Protein AF-0000000067415841 (afdb_homodimer)

pLDDT: mean 80.55, std 24.27, range [21.11, 98.56]

Secondary structure (DSSP, 8-state):
----TTSSSPPP-SSS-EEEEE--HHHHSTT---BPPHHHHTTS-SSEEEEEEEETTEEEEEEEETTSSS-BB-THHHHHHHHTT--TT-EEEEEEEE--GGGTT-S-EEEEEEEE---SS---TTTTS----S---B----/----GGG-SPPP-SSS-EEEEE--HHHHSTT---BPPHHHHTTS-SSEEEEEEEETTEEEEEEEETTSSS-BB-THHHHHHHHTT--TT-EEEEEEEE--GGGTT-S-EEEEEEEE---SS---TTTTSB---TT-------

Radius of gyration: 18.53 Å; Cα contacts (8 Å, |Δi|>4): 657; chains: 2; bounding box: 56×56×43 Å

Foldseek 3Di:
DPPDPVLAWFDDPVPFDKFKFQDDCVCQHPPNWDFDDPVCLQFAALAKFWEWEDTSHDIFIWIFHSVDPGTTTPPSSNVVSVVVVPDHGKMKMWGWDDHTNPPVRPDGTYIYITIGDNPPDDRPPPSHDDRPRPPDDPPPDD/DPPDPVLAWFDDPVPFDKFKFQDDCVCQHPPNWDFDDPVCLQFAALAKFWEWEDTSHDIFIWIFHSVDPGTTTPPSSNVVSVVVVPDHGKMKMWGWDDHTNPPVRPDGTYIYITIGDNPPDPRPPPVNDDRPRPPDDPDDDD

Sequence (284 aa):
MRASEDDETTPLSGDRPFFTAVMCKTHVQKPYLLIIPTHFQRRLPARRAAVVLRCRGSSWIMSYCGDTKLKRLDQGWEHFAVHNRLQVGDACVFELVSGYAGDGGKREVVLEVQVLRRGGLPEPEDLATKGDTADEAIIILDMRASEDDETTPLSGDRPFFTAVMCKTHVQKPYLLIIPTHFQRRLPARRAAVVLRCRGSSWIMSYCGDTKLKRLDQGWEHFAVHNRLQVGDACVFELVSGYAGDGGKREVVLEVQVLRRGGLPEPEDLATKGDTADEAIIILD

Structure (mmCIF, N/CA/C/O backbone):
data_AF-0000000067415841-model_v1
#
loop_
_entity.id
_entity.type
_entity.pdbx_description
1 polymer 'TF-B3 domain-containing protein'
#
loop_
_atom_site.group_PDB
_atom_site.id
_atom_site.type_symbol
_atom_site.label_atom_id
_atom_site.label_alt_id
_atom_site.label_comp_id
_atom_site.label_asym_id
_atom_site.label_entity_id
_atom_site.label_seq_id
_atom_site.pdbx_PDB_ins_code
_atom_site.Cartn_x
_atom_site.Cartn_y
_atom_site.Cartn_z
_atom_site.occupancy
_atom_site.B_iso_or_equiv
_atom_site.auth_seq_id
_atom_site.auth_comp_id
_atom_site.auth_asym_id
_atom_site.auth_atom_id
_atom_site.pdbx_PDB_model_num
ATOM 1 N N . MET A 1 1 ? -24.797 -12.984 17.484 1 21.59 1 MET A N 1
ATOM 2 C CA . MET A 1 1 ? -24.453 -12.414 16.188 1 21.59 1 MET A CA 1
ATOM 3 C C . MET A 1 1 ? -22.969 -12.094 16.109 1 21.59 1 MET A C 1
ATOM 5 O O . MET A 1 1 ? -22.469 -11.203 16.797 1 21.59 1 MET A O 1
ATOM 9 N N . ARG A 1 2 ? -21.969 -13.195 16.047 1 22.62 2 ARG A N 1
ATOM 10 C CA . ARG A 1 2 ? -20.531 -13.172 16.266 1 22.62 2 ARG A CA 1
ATOM 11 C C . ARG A 1 2 ? -19.859 -12.086 15.43 1 22.62 2 ARG A C 1
ATOM 13 O O . ARG A 1 2 ? -20.078 -12.008 14.219 1 22.62 2 ARG A O 1
ATOM 20 N N . ALA A 1 3 ? -19.625 -10.891 15.898 1 31.3 3 ALA A N 1
ATOM 21 C CA . ALA A 1 3 ? -19.047 -9.648 15.406 1 31.3 3 ALA A CA 1
ATOM 22 C C . ALA A 1 3 ? -17.875 -9.922 14.469 1 31.3 3 ALA A C 1
ATOM 24 O O . ALA A 1 3 ? -16.828 -10.438 14.898 1 31.3 3 ALA A O 1
ATOM 25 N N . SER A 1 4 ? -17.906 -10.414 13.203 1 32.94 4 SER A N 1
ATOM 26 C CA . SER A 1 4 ? -17.047 -11.188 12.32 1 32.94 4 SER A CA 1
ATOM 27 C C . SER A 1 4 ? -15.648 -10.57 12.219 1 32.94 4 SER A C 1
ATOM 29 O O . SER A 1 4 ? -15.484 -9.367 12.445 1 32.94 4 SER A O 1
ATOM 31 N N . GLU A 1 5 ? -14.562 -11.219 12.375 1 36.72 5 GLU A N 1
ATOM 32 C CA . GLU A 1 5 ? -13.117 -11.039 12.25 1 36.72 5 GLU A CA 1
ATOM 33 C C . GLU A 1 5 ? -12.781 -10.031 11.156 1 36.72 5 GLU A C 1
ATOM 35 O O . GLU A 1 5 ? -11.609 -9.82 10.836 1 36.72 5 GLU A O 1
ATOM 40 N N . ASP A 1 6 ? -13.742 -9.656 10.297 1 41.28 6 ASP A N 1
ATOM 41 C CA . ASP A 1 6 ? -13.812 -8.836 9.086 1 41.28 6 ASP A CA 1
ATOM 42 C C . ASP A 1 6 ? -13.5 -7.375 9.391 1 41.28 6 ASP A C 1
ATOM 44 O O . ASP A 1 6 ? -13.383 -6.559 8.477 1 41.28 6 ASP A O 1
ATOM 48 N N . ASP A 1 7 ? -13.773 -6.945 10.633 1 46.19 7 ASP A N 1
ATOM 49 C CA . ASP A 1 7 ? -13.883 -5.598 11.18 1 46.19 7 ASP A CA 1
ATOM 50 C C . ASP A 1 7 ? -12.5 -4.953 11.328 1 46.19 7 ASP A C 1
ATOM 52 O O . ASP A 1 7 ? -12.383 -3.842 11.844 1 46.19 7 ASP A O 1
ATOM 56 N N . GLU A 1 8 ? -11.469 -5.766 11.102 1 56.38 8 GLU A N 1
ATOM 57 C CA . GLU A 1 8 ? -10.227 -5.328 11.719 1 56.38 8 GLU A CA 1
ATOM 58 C C . GLU A 1 8 ? -9.469 -4.355 10.812 1 56.38 8 GLU A C 1
ATOM 60 O O . GLU A 1 8 ? -8.648 -3.568 11.281 1 56.38 8 GLU A O 1
ATOM 65 N N . THR A 1 9 ? -9.859 -4.422 9.531 1 69 9 THR A N 1
ATOM 66 C CA . THR A 1 9 ? -9.031 -3.51 8.742 1 69 9 THR A CA 1
ATOM 67 C C . THR A 1 9 ? -9.797 -2.227 8.43 1 69 9 THR A C 1
ATOM 69 O O . THR A 1 9 ? -11.016 -2.25 8.266 1 69 9 THR A O 1
ATOM 72 N N . THR A 1 10 ? -9.227 -1.144 8.672 1 74.69 10 THR A N 1
ATOM 73 C CA . THR A 1 10 ? -9.805 0.152 8.336 1 74.69 10 THR A CA 1
ATOM 74 C C . THR A 1 10 ? -10.102 0.239 6.84 1 74.69 10 THR A C 1
ATOM 76 O O . THR A 1 10 ? -9.203 0.087 6.012 1 74.69 10 THR A O 1
ATOM 79 N N . PRO A 1 11 ? -11.406 0.408 6.598 1 82.06 11 PRO A N 1
ATOM 80 C CA . PRO A 1 11 ? -11.734 0.57 5.18 1 82.06 11 PRO A CA 1
ATOM 81 C C . PRO A 1 11 ? -11.234 1.893 4.602 1 82.06 11 PRO A C 1
ATOM 83 O O . PRO A 1 11 ? -11.258 2.916 5.293 1 82.06 11 PRO A O 1
ATOM 86 N N . LEU A 1 12 ? -10.648 1.793 3.428 1 90.62 12 LEU A N 1
ATOM 87 C CA . LEU A 1 12 ? -10.25 2.979 2.678 1 90.62 12 LEU A CA 1
ATOM 88 C C . LEU A 1 12 ? -11.227 3.264 1.547 1 90.62 12 LEU A C 1
ATOM 90 O O . LEU A 1 12 ? -11.875 2.348 1.034 1 90.62 12 LEU A O 1
ATOM 94 N N . SER A 1 13 ? -11.375 4.543 1.226 1 88.44 13 SER A N 1
ATOM 95 C CA . SER A 1 13 ? -12.211 4.879 0.077 1 88.44 13 SER A CA 1
ATOM 96 C C . SER A 1 13 ? -11.555 4.445 -1.229 1 88.44 13 SER A C 1
ATOM 98 O O . SER A 1 13 ? -12.234 3.994 -2.152 1 88.44 13 SER A O 1
ATOM 100 N N . GLY A 1 14 ? -10.297 4.656 -1.299 1 89.5 14 GLY A N 1
ATOM 101 C CA . GLY A 1 14 ? -9.547 4.273 -2.486 1 89.5 14 GLY A CA 1
ATOM 102 C C . GLY A 1 14 ? -9.516 5.359 -3.547 1 89.5 14 GLY A C 1
ATOM 103 O O . GLY A 1 14 ? -8.836 5.223 -4.562 1 89.5 14 GLY A O 1
ATOM 104 N N . ASP A 1 15 ? -10.203 6.488 -3.352 1 89.88 15 ASP A N 1
ATOM 105 C CA . ASP A 1 15 ? -10.289 7.531 -4.363 1 89.88 15 ASP A CA 1
ATOM 106 C C . ASP A 1 15 ? -9.742 8.859 -3.838 1 89.88 15 ASP A C 1
ATOM 108 O O . ASP A 1 15 ? -9.898 9.898 -4.48 1 89.88 15 ASP A O 1
ATOM 112 N N . ARG A 1 16 ? -9.203 8.781 -2.713 1 91.19 16 ARG A N 1
ATOM 113 C CA . ARG A 1 16 ? -8.586 9.969 -2.123 1 91.19 16 ARG A CA 1
ATOM 114 C C . ARG A 1 16 ? -7.066 9.898 -2.213 1 91.19 16 ARG A C 1
ATOM 116 O O . ARG A 1 16 ? -6.496 8.82 -2.375 1 91.19 16 ARG A O 1
ATOM 123 N N . PRO A 1 17 ? -6.5 11.117 -2.184 1 92.06 17 PRO A N 1
ATOM 124 C CA . PRO A 1 17 ? -5.035 11.086 -2.154 1 92.06 17 PRO A CA 1
ATOM 125 C C . PRO A 1 17 ? -4.484 10.164 -1.063 1 92.06 17 PRO A C 1
ATOM 127 O O . PRO A 1 17 ? -5.039 10.109 0.037 1 92.06 17 PRO A O 1
ATOM 130 N N . PHE A 1 18 ? -3.463 9.492 -1.481 1 93.19 18 PHE A N 1
ATOM 131 C CA . PHE A 1 18 ? -2.932 8.508 -0.55 1 93.19 18 PHE A CA 1
ATOM 132 C C . PHE A 1 18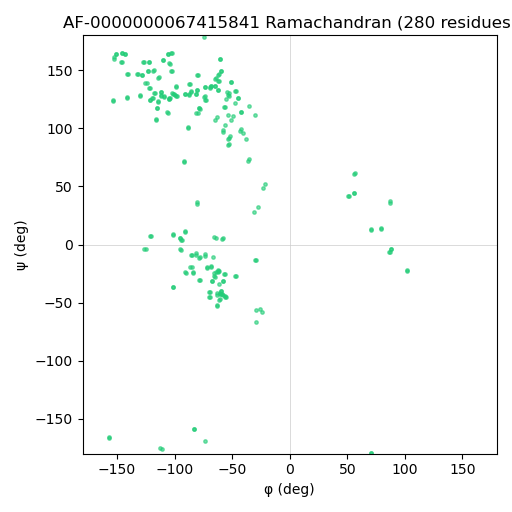 ? -1.411 8.438 -0.642 1 93.19 18 PHE A C 1
ATOM 134 O O . PHE A 1 18 ? -0.818 8.953 -1.591 1 93.19 18 PHE A O 1
ATOM 141 N N . PHE A 1 19 ? -0.845 7.836 0.388 1 91 19 PHE A N 1
ATOM 142 C CA . PHE A 1 19 ? 0.512 7.312 0.293 1 91 19 PHE A CA 1
ATOM 143 C C . PHE A 1 19 ? 0.663 6.047 1.127 1 91 19 PHE A C 1
ATOM 145 O O . PHE A 1 19 ? -0.177 5.754 1.98 1 91 19 PHE A O 1
ATOM 152 N N . THR A 1 20 ? 1.636 5.285 0.75 1 89.69 20 THR A N 1
ATOM 153 C CA . THR A 1 20 ? 1.942 4.055 1.471 1 89.69 20 THR A CA 1
ATOM 154 C C . THR A 1 20 ? 3.352 4.105 2.055 1 89.69 20 THR A C 1
ATOM 156 O O . THR A 1 20 ? 4.211 4.828 1.549 1 89.69 20 THR A O 1
ATOM 159 N N . ALA A 1 21 ? 3.463 3.42 3.162 1 91.81 21 ALA A N 1
ATOM 160 C CA . ALA A 1 21 ? 4.781 3.287 3.779 1 91.81 21 ALA A CA 1
ATOM 161 C C . ALA A 1 21 ? 4.977 1.89 4.363 1 91.81 21 ALA A C 1
ATOM 163 O O . ALA A 1 21 ? 4.117 1.391 5.094 1 91.81 21 ALA A O 1
ATOM 164 N N . VAL A 1 22 ? 6.086 1.31 3.916 1 88.81 22 VAL A N 1
ATOM 165 C CA . VAL A 1 22 ? 6.512 0.098 4.609 1 88.81 22 VAL A CA 1
ATOM 166 C C . VAL A 1 22 ? 7.359 0.469 5.82 1 88.81 22 VAL A C 1
ATOM 168 O O . VAL A 1 22 ? 8.305 1.257 5.711 1 88.81 22 VAL A O 1
ATOM 171 N N . MET A 1 23 ? 7.066 -0.115 6.965 1 93.06 23 MET A N 1
ATOM 172 C CA . MET A 1 23 ? 7.707 0.254 8.219 1 93.06 23 MET A CA 1
ATOM 173 C C . MET A 1 23 ? 9.133 -0.283 8.289 1 93.06 23 MET A C 1
ATOM 175 O O . MET A 1 23 ? 9.367 -1.468 8.039 1 93.06 23 MET A O 1
ATOM 179 N N . CYS A 1 24 ? 10.023 0.611 8.555 1 92.62 24 CYS A N 1
ATOM 180 C CA . CYS A 1 24 ? 11.391 0.25 8.898 1 92.62 24 CYS A CA 1
ATOM 181 C C . CYS A 1 24 ? 11.688 0.569 10.359 1 92.62 24 CYS A C 1
ATOM 183 O O . CYS A 1 24 ? 10.797 0.993 11.102 1 92.62 24 CYS A O 1
ATOM 185 N N . LYS A 1 25 ? 12.93 0.356 10.742 1 93.56 25 LYS A N 1
ATOM 186 C CA . LYS A 1 25 ? 13.305 0.504 12.148 1 93.56 25 LYS A CA 1
ATOM 187 C C . LYS A 1 25 ? 13.023 1.918 12.648 1 93.56 25 LYS A C 1
ATOM 189 O O . LYS A 1 25 ? 12.43 2.098 13.711 1 93.56 25 LYS A O 1
ATOM 194 N N . THR A 1 26 ? 13.312 2.945 11.891 1 93.62 26 THR A N 1
ATOM 195 C CA . THR A 1 26 ? 13.195 4.328 12.336 1 93.62 26 THR A CA 1
ATOM 196 C C . THR A 1 26 ? 11.727 4.727 12.461 1 93.62 26 THR A C 1
ATOM 198 O O . THR A 1 26 ? 11.398 5.711 13.125 1 93.62 26 THR A O 1
ATOM 201 N N . HIS A 1 27 ? 10.898 3.975 11.781 1 96.75 27 HIS A N 1
ATOM 202 C CA . HIS A 1 27 ? 9.469 4.27 11.852 1 96.75 27 HIS A CA 1
ATOM 203 C C . HIS A 1 27 ? 8.867 3.742 13.148 1 96.75 27 HIS A C 1
ATOM 205 O O . HIS A 1 27 ? 7.891 4.301 13.648 1 96.75 27 HIS A O 1
ATOM 211 N N . VAL A 1 28 ? 9.469 2.611 13.648 1 97 28 VAL A N 1
ATOM 212 C CA . VAL A 1 28 ? 8.727 1.889 14.68 1 97 28 VAL A CA 1
ATOM 213 C C . VAL A 1 28 ? 9.594 1.718 15.922 1 97 28 VAL A C 1
ATOM 215 O O . VAL A 1 28 ? 9.164 1.126 16.906 1 97 28 VAL A O 1
ATOM 218 N N . GLN A 1 29 ? 10.703 2.096 15.898 1 96.88 29 GLN A N 1
ATOM 219 C CA . GLN A 1 29 ? 11.625 2.219 17.016 1 96.88 29 GLN A CA 1
ATOM 220 C C . GLN A 1 29 ? 12.234 3.617 17.078 1 96.88 29 GLN A C 1
ATOM 222 O O . GLN A 1 29 ? 12.141 4.383 16.125 1 96.88 29 GLN A O 1
ATOM 227 N N . LYS A 1 30 ? 12.672 3.885 18.375 1 95.44 30 LYS A N 1
ATOM 228 C CA . LYS A 1 30 ? 13.32 5.191 18.453 1 95.44 30 LYS A CA 1
ATOM 229 C C . LYS A 1 30 ? 14.289 5.395 17.297 1 95.44 30 LYS A C 1
ATOM 231 O O . LYS A 1 30 ? 15.07 4.504 16.969 1 95.44 30 LYS A O 1
ATOM 236 N N . PRO A 1 31 ? 14.016 6.656 16.531 1 96.25 31 PRO A N 1
ATOM 237 C CA . PRO A 1 31 ? 13.398 7.918 16.953 1 96.25 31 PRO A CA 1
ATOM 238 C C . PRO A 1 31 ? 11.945 8.039 16.5 1 96.25 31 PRO A C 1
ATOM 240 O O . PRO A 1 31 ? 11.344 9.109 16.656 1 96.25 31 PRO A O 1
ATOM 243 N N . TYR A 1 32 ? 11.328 7.039 15.969 1 96.38 32 TYR A N 1
ATOM 244 C CA . TYR A 1 32 ? 9.953 7.039 15.477 1 96.38 32 TYR A CA 1
ATOM 245 C C . TYR A 1 32 ? 9.742 8.133 14.445 1 96.38 32 TYR A C 1
ATOM 247 O O . TYR A 1 32 ? 8.828 8.953 14.578 1 96.38 32 TYR A O 1
ATOM 255 N N . LEU A 1 33 ? 10.461 8.016 13.438 1 95.88 33 LEU A N 1
ATOM 256 C CA . LEU A 1 33 ? 10.477 9.047 12.406 1 95.88 33 LEU A CA 1
ATOM 257 C C . LEU A 1 33 ? 9.719 8.594 11.164 1 95.88 33 LEU A C 1
ATOM 259 O O . LEU A 1 33 ? 10.18 7.703 10.445 1 95.88 33 LEU A O 1
ATOM 263 N N . LEU A 1 34 ? 8.609 9.273 10.922 1 96.44 34 LEU A N 1
ATOM 264 C CA . LEU A 1 34 ? 7.891 9.039 9.68 1 96.44 34 LEU A CA 1
ATOM 265 C C . LEU A 1 34 ? 7.875 10.289 8.812 1 96.44 34 LEU A C 1
ATOM 267 O O . LEU A 1 34 ? 7.117 11.227 9.086 1 96.44 34 LEU A O 1
ATOM 271 N N . ILE A 1 35 ? 8.617 10.227 7.785 1 94.62 35 ILE A N 1
ATOM 272 C CA . ILE A 1 35 ? 8.672 11.328 6.832 1 94.62 35 ILE A CA 1
ATOM 273 C C . ILE A 1 35 ? 7.57 11.164 5.785 1 94.62 35 ILE A C 1
ATOM 275 O O . ILE A 1 35 ? 7.34 10.055 5.293 1 94.62 35 ILE A O 1
ATOM 279 N N . ILE A 1 36 ? 6.93 12.219 5.438 1 94.44 36 ILE A N 1
ATOM 280 C CA . ILE A 1 36 ? 5.887 12.211 4.418 1 94.44 36 ILE A CA 1
ATOM 281 C C . ILE A 1 36 ? 6.52 12.242 3.031 1 94.44 36 ILE A C 1
ATOM 283 O O . ILE A 1 36 ? 7.406 13.055 2.766 1 94.44 36 ILE A O 1
ATOM 287 N N . PRO A 1 37 ? 6.062 11.398 2.189 1 90.31 37 PRO A N 1
ATOM 288 C CA . PRO A 1 37 ? 6.629 11.398 0.837 1 90.31 37 PRO A CA 1
ATOM 289 C C . PRO A 1 37 ? 6.457 12.742 0.13 1 90.31 37 PRO A C 1
ATOM 291 O O . PRO A 1 37 ? 5.422 13.398 0.279 1 90.31 37 PRO A O 1
ATOM 294 N N . THR A 1 38 ? 7.414 13.016 -0.724 1 86.19 38 THR A N 1
ATOM 295 C CA . THR A 1 38 ? 7.48 14.328 -1.365 1 86.19 38 THR A CA 1
ATOM 296 C C . THR A 1 38 ? 6.25 14.562 -2.238 1 86.19 38 THR A C 1
ATOM 298 O O . THR A 1 38 ? 5.68 15.656 -2.232 1 86.19 38 THR A O 1
ATOM 301 N N . HIS A 1 39 ? 5.844 13.578 -2.982 1 81.94 39 HIS A N 1
ATOM 302 C CA . HIS A 1 39 ? 4.715 13.734 -3.889 1 81.94 39 HIS A CA 1
ATOM 303 C C . HIS A 1 39 ? 3.428 14.016 -3.123 1 81.94 39 HIS A C 1
ATOM 305 O O . HIS A 1 39 ? 2.479 14.578 -3.676 1 81.94 39 HIS A O 1
ATOM 311 N N . PHE A 1 40 ? 3.408 13.625 -1.923 1 90.12 40 PHE A N 1
ATOM 312 C CA . PHE A 1 40 ? 2.205 13.781 -1.114 1 90.12 40 PHE A CA 1
ATOM 313 C C . PHE A 1 40 ? 2.232 15.109 -0.362 1 90.12 40 PHE A C 1
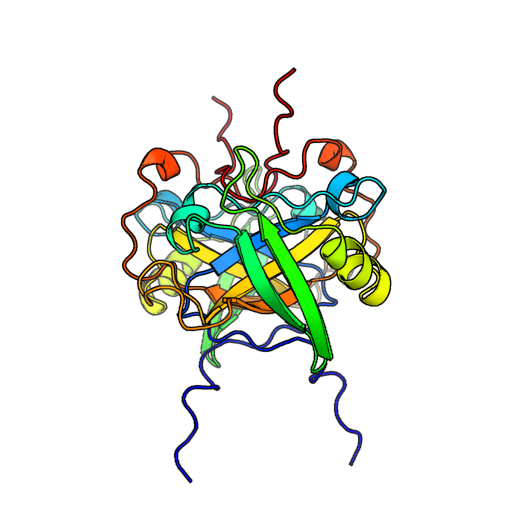ATOM 315 O O . PHE A 1 40 ? 1.19 15.609 0.066 1 90.12 40 PHE A O 1
ATOM 322 N N . GLN A 1 41 ? 3.383 15.602 -0.165 1 92.38 41 GLN A N 1
ATOM 323 C CA . GLN A 1 41 ? 3.553 16.812 0.63 1 92.38 41 GLN A CA 1
ATOM 324 C C . GLN A 1 41 ? 2.758 17.969 0.039 1 92.38 41 GLN A C 1
ATOM 326 O O . GLN A 1 41 ? 2.238 18.812 0.774 1 92.38 41 GLN A O 1
ATOM 331 N N . ARG A 1 42 ? 2.609 17.984 -1.166 1 89 42 ARG A N 1
ATOM 332 C CA . ARG A 1 42 ? 1.913 19.078 -1.828 1 89 42 ARG A CA 1
ATOM 333 C C . ARG A 1 42 ? 0.429 19.078 -1.475 1 89 42 ARG A C 1
ATOM 335 O O . ARG A 1 42 ? -0.245 20.109 -1.604 1 89 42 ARG A O 1
ATOM 342 N N . ARG A 1 43 ? -0.088 18 -1.015 1 91.56 43 ARG A N 1
ATOM 343 C CA . ARG A 1 43 ? -1.498 17.875 -0.663 1 91.56 43 ARG A CA 1
ATOM 344 C C . ARG A 1 43 ? -1.756 18.359 0.758 1 91.56 43 ARG A C 1
ATOM 346 O O . ARG A 1 43 ? -2.908 18.516 1.167 1 91.56 43 ARG A O 1
ATOM 353 N N . LEU A 1 44 ? -0.711 18.625 1.467 1 93.94 44 LEU A N 1
ATOM 354 C CA . LEU A 1 44 ? -0.802 19.016 2.869 1 93.94 44 LEU A CA 1
ATOM 355 C C . LEU A 1 44 ? -0.424 20.484 3.053 1 93.94 44 LEU A C 1
ATOM 357 O O . LEU A 1 44 ? 0.239 21.062 2.193 1 93.94 44 LEU A O 1
ATOM 361 N N . PRO A 1 45 ? -0.88 21.078 4.188 1 93.88 45 PRO A N 1
ATOM 362 C CA . PRO A 1 45 ? -0.537 22.469 4.434 1 93.88 45 PRO A CA 1
ATOM 363 C C . PRO A 1 45 ? 0.968 22.703 4.566 1 93.88 45 PRO A C 1
ATOM 365 O O . PRO A 1 45 ? 1.675 21.859 5.125 1 93.88 45 PRO A O 1
ATOM 368 N N . ALA A 1 46 ? 1.422 23.859 3.977 1 92.69 46 ALA A N 1
ATOM 369 C CA . ALA A 1 46 ? 2.826 24.25 4.105 1 92.69 46 ALA A CA 1
ATOM 370 C C . ALA A 1 46 ? 3.088 24.922 5.445 1 92.69 46 ALA A C 1
ATOM 372 O O . ALA A 1 46 ? 3.766 25.953 5.504 1 92.69 46 ALA A O 1
ATOM 373 N N . ARG A 1 47 ? 2.492 24.562 6.477 1 94.12 47 ARG A N 1
ATOM 374 C CA . ARG A 1 47 ? 2.609 25.016 7.859 1 94.12 47 ARG A CA 1
ATOM 375 C C . ARG A 1 47 ? 2.396 23.859 8.836 1 94.12 47 ARG A C 1
ATOM 377 O O . ARG A 1 47 ? 1.922 22.797 8.445 1 94.12 47 ARG A O 1
ATOM 384 N N . ARG A 1 48 ? 2.812 24.172 10.062 1 94.5 48 ARG A N 1
ATOM 385 C CA . ARG A 1 48 ? 2.465 23.188 11.094 1 94.5 48 ARG A CA 1
ATOM 386 C C . ARG A 1 48 ? 0.952 23.062 11.234 1 94.5 48 ARG A C 1
ATOM 388 O O . ARG A 1 48 ? 0.235 24.062 11.242 1 94.5 48 ARG A O 1
ATOM 395 N N . ALA A 1 49 ? 0.478 21.828 11.266 1 95.75 49 ALA A N 1
ATOM 396 C CA . ALA A 1 49 ? -0.965 21.594 11.305 1 95.75 49 ALA A CA 1
ATOM 397 C C . ALA A 1 49 ? -1.316 20.438 12.227 1 95.75 49 ALA A C 1
ATOM 399 O O . ALA A 1 49 ? -0.554 19.469 12.336 1 95.75 49 ALA A O 1
ATOM 400 N N . ALA A 1 50 ? -2.471 20.531 12.867 1 95.88 50 ALA A N 1
ATOM 401 C CA . ALA A 1 50 ? -3.008 19.391 13.625 1 95.88 50 ALA A CA 1
ATOM 402 C C . ALA A 1 50 ? -3.424 18.266 12.695 1 95.88 50 ALA A C 1
ATOM 404 O O . ALA A 1 50 ? -3.994 18.5 11.633 1 95.88 50 ALA A O 1
ATOM 405 N N . VAL A 1 51 ? -3.061 17.031 13.086 1 97.81 51 VAL A N 1
ATOM 406 C CA . VAL A 1 51 ? -3.389 15.844 12.312 1 97.81 51 VAL A CA 1
ATOM 407 C C . VAL A 1 51 ? -4.129 14.844 13.203 1 97.81 51 VAL A C 1
ATOM 409 O O . VAL A 1 51 ? -3.768 14.656 14.367 1 97.81 51 VAL A O 1
ATOM 412 N N . VAL A 1 52 ? -5.105 14.234 12.688 1 98.25 52 VAL A N 1
ATOM 413 C CA . VAL A 1 52 ? -5.75 13.086 13.312 1 98.25 52 VAL A CA 1
ATOM 414 C C . VAL A 1 52 ? -5.539 11.844 12.438 1 98.25 52 VAL A C 1
ATOM 416 O O . VAL A 1 52 ? -5.926 11.828 11.273 1 98.25 52 VAL A O 1
ATOM 419 N N . LEU A 1 53 ? -4.852 10.867 13.008 1 98.12 53 LEU A N 1
ATOM 420 C CA . LEU A 1 53 ? -4.848 9.547 12.383 1 98.12 53 LEU A CA 1
ATOM 421 C C . LEU A 1 53 ? -6.027 8.711 12.867 1 98.12 53 LEU A C 1
ATOM 423 O O . LEU A 1 53 ? -6.297 8.641 14.07 1 98.12 53 LEU A O 1
ATOM 427 N N . ARG A 1 54 ? -6.738 8.18 11.945 1 97.5 54 ARG A N 1
ATOM 428 C CA . ARG A 1 54 ? -7.82 7.254 12.273 1 97.5 54 ARG A CA 1
ATOM 429 C C . ARG A 1 54 ? -7.484 5.836 11.82 1 97.5 54 ARG A C 1
ATOM 431 O O . ARG A 1 54 ? -7.059 5.629 10.68 1 97.5 54 ARG A O 1
ATOM 438 N N . CYS A 1 55 ? -7.676 4.898 12.719 1 95.88 55 CYS A N 1
ATOM 439 C CA . CYS A 1 55 ? -7.379 3.496 12.453 1 95.88 55 CYS A CA 1
ATOM 440 C C . CYS A 1 55 ? -8.242 2.582 13.312 1 95.88 55 CYS A C 1
ATOM 442 O O . CYS A 1 55 ? -8.242 2.695 14.539 1 95.88 55 CYS A O 1
ATOM 444 N N . ARG A 1 56 ? -8.945 1.726 12.641 1 91.69 56 ARG A N 1
ATOM 445 C CA . ARG A 1 56 ? -9.734 0.7 13.312 1 91.69 56 ARG A CA 1
ATOM 446 C C . ARG A 1 56 ? -10.625 1.313 14.391 1 91.69 56 ARG A C 1
ATOM 448 O O . ARG A 1 56 ? -10.68 0.813 15.516 1 91.69 56 ARG A O 1
ATOM 455 N N . GLY A 1 57 ? -11.195 2.396 14.086 1 91.69 57 GLY A N 1
ATOM 456 C CA . GLY A 1 57 ? -12.195 2.998 14.945 1 91.69 57 GLY A CA 1
ATOM 457 C C . GLY A 1 57 ? -11.609 3.896 16.016 1 91.69 57 GLY A C 1
ATOM 458 O O . GLY A 1 57 ? -12.344 4.539 16.766 1 91.69 57 GLY A O 1
ATOM 459 N N . SER A 1 58 ? -10.336 3.939 16.156 1 96.12 58 SER A N 1
ATOM 460 C CA . SER A 1 58 ? -9.672 4.801 17.125 1 96.12 58 SER A CA 1
ATOM 461 C C . SER A 1 58 ? -9 5.988 16.453 1 96.12 58 SER A C 1
ATOM 463 O O . SER A 1 58 ? -8.852 6.008 15.219 1 96.12 58 SER A O 1
ATOM 465 N N . SER A 1 59 ? -8.68 6.969 17.297 1 97.56 59 SER A N 1
ATOM 466 C CA . SER A 1 59 ? -8.062 8.18 16.766 1 97.56 59 SER A CA 1
ATOM 467 C C . SER A 1 59 ? -6.84 8.578 17.594 1 97.56 59 SER A C 1
ATOM 469 O O . SER A 1 59 ? -6.809 8.367 18.812 1 97.56 59 SER A O 1
ATOM 471 N N . TRP A 1 60 ? -5.855 9.148 16.906 1 98.38 60 TRP A N 1
ATOM 472 C CA . TRP A 1 60 ? -4.637 9.68 17.516 1 98.38 60 TRP A CA 1
ATOM 473 C C . TRP A 1 60 ? -4.363 11.102 17.031 1 98.38 60 TRP A C 1
ATOM 475 O O . TRP A 1 60 ? -4.352 11.367 15.836 1 98.38 60 TRP A O 1
ATOM 485 N N . ILE A 1 61 ? -4.152 11.977 17.984 1 97.88 61 ILE A N 1
ATOM 486 C CA . ILE A 1 61 ? -3.908 13.375 17.656 1 97.88 61 ILE A CA 1
ATOM 487 C C . ILE A 1 61 ? -2.406 13.656 17.688 1 97.88 61 ILE A C 1
ATOM 489 O O . ILE A 1 61 ? -1.71 13.242 18.609 1 97.88 61 ILE A O 1
ATOM 493 N N . MET A 1 62 ? -1.982 14.383 16.656 1 98.19 62 MET A N 1
ATOM 494 C CA . MET A 1 62 ? -0.582 14.781 16.547 1 98.19 62 MET A CA 1
ATOM 495 C C . MET A 1 62 ? -0.429 16.016 15.672 1 98.19 62 MET A C 1
ATOM 497 O O . MET A 1 62 ? -1.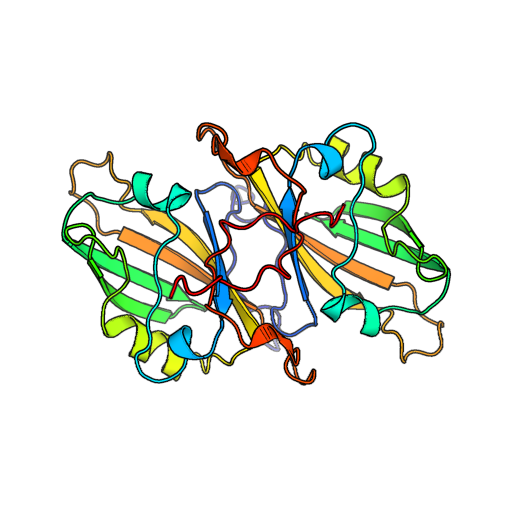407 16.719 15.406 1 98.19 62 MET A O 1
ATOM 501 N N . SER A 1 63 ? 0.836 16.25 15.305 1 97.19 63 SER A N 1
ATOM 502 C CA . SER A 1 63 ? 1.082 17.391 14.43 1 97.19 63 SER A CA 1
ATOM 503 C C . SER A 1 63 ? 1.889 17 13.203 1 97.19 63 SER A C 1
ATOM 505 O O . SER A 1 63 ? 2.691 16.062 13.258 1 97.19 63 SER A O 1
ATOM 507 N N . TYR A 1 64 ? 1.576 17.641 12.164 1 97.25 64 TYR A N 1
ATOM 508 C CA . TYR A 1 64 ? 2.369 17.594 10.945 1 97.25 64 TYR A CA 1
ATOM 509 C C . TYR A 1 64 ? 3.305 18.797 10.859 1 97.25 64 TYR A C 1
ATOM 511 O O . TYR A 1 64 ? 2.869 19.938 10.977 1 97.25 64 TYR A O 1
ATOM 519 N N . CYS A 1 65 ? 4.59 18.531 10.633 1 97.12 65 CYS A N 1
ATOM 520 C CA . CYS A 1 65 ? 5.598 19.578 10.562 1 97.12 65 CYS A CA 1
ATOM 521 C C . CYS A 1 65 ? 5.793 20.062 9.133 1 97.12 65 CYS A C 1
ATOM 523 O O . CYS A 1 65 ? 6.867 19.875 8.555 1 97.12 65 CYS A O 1
ATOM 525 N N . GLY A 1 66 ? 4.797 20.766 8.672 1 95.25 66 GLY A N 1
ATOM 526 C CA . GLY A 1 66 ? 4.824 21.219 7.297 1 95.25 66 GLY A CA 1
ATOM 527 C C . GLY A 1 66 ? 5.711 22.438 7.094 1 95.25 66 GLY A C 1
ATOM 528 O O . GLY A 1 66 ? 6.047 22.797 5.961 1 95.25 66 GLY A O 1
ATOM 529 N N . ASP A 1 67 ? 6.07 22.953 8.148 1 94.94 67 ASP A N 1
ATOM 530 C CA . ASP A 1 67 ? 6.859 24.188 8.109 1 94.94 67 ASP A CA 1
ATOM 531 C C . ASP A 1 67 ? 8.352 23.875 8.172 1 94.94 67 ASP A C 1
ATOM 533 O O . ASP A 1 67 ? 9.18 24.781 8.07 1 94.94 67 ASP A O 1
ATOM 537 N N . THR A 1 68 ? 8.742 22.688 8.328 1 95.31 68 THR A N 1
ATOM 538 C CA . THR A 1 68 ? 10.148 22.297 8.43 1 95.31 68 THR A CA 1
ATOM 539 C C . THR A 1 68 ? 10.641 21.703 7.113 1 95.31 68 THR A C 1
ATOM 541 O O . THR A 1 68 ? 9.844 21.391 6.223 1 95.31 68 THR A O 1
ATOM 544 N N . LYS A 1 69 ? 11.914 21.578 6.906 1 93.19 69 LYS A N 1
ATOM 545 C CA . LYS A 1 69 ? 12.508 20.906 5.75 1 93.19 69 LYS A CA 1
ATOM 546 C C . LYS A 1 69 ? 12.094 19.438 5.684 1 93.19 69 LYS A C 1
ATOM 548 O O . LYS A 1 69 ? 11.711 18.953 4.621 1 93.19 69 LYS A O 1
ATOM 553 N N . LEU A 1 70 ? 12.25 18.906 6.879 1 93.62 70 LEU A N 1
ATOM 554 C CA . LEU A 1 70 ? 11.812 17.516 7 1 93.62 70 LEU A CA 1
ATOM 555 C C . LEU A 1 70 ? 10.336 17.453 7.371 1 93.62 70 LEU A C 1
ATOM 557 O O . LEU A 1 70 ? 9.969 17.688 8.523 1 93.62 70 LEU A O 1
ATOM 561 N N . LYS A 1 71 ? 9.578 17.203 6.367 1 95.75 71 LYS A N 1
ATOM 562 C CA . LYS A 1 71 ? 8.141 17.141 6.586 1 95.75 71 LYS A CA 1
ATOM 563 C C . LYS A 1 71 ? 7.738 15.773 7.148 1 95.75 71 LYS A C 1
ATOM 565 O O . LYS A 1 71 ? 7.887 14.75 6.48 1 95.75 71 LYS A O 1
ATOM 570 N N . ARG A 1 72 ? 7.281 15.773 8.359 1 97.12 72 ARG A N 1
ATOM 571 C CA . ARG A 1 72 ? 7.062 14.547 9.117 1 97.12 72 ARG A CA 1
ATOM 572 C C . ARG A 1 72 ? 5.93 14.719 10.125 1 97.12 72 ARG A C 1
ATOM 574 O O . ARG A 1 72 ? 5.488 15.836 10.391 1 97.12 72 ARG A O 1
ATOM 581 N N . LEU A 1 73 ? 5.449 13.617 10.609 1 97.62 73 LEU A N 1
ATOM 582 C CA . LEU A 1 73 ? 4.59 13.633 11.789 1 97.62 73 LEU A CA 1
ATOM 583 C C . LEU A 1 73 ? 5.422 13.742 13.062 1 97.62 73 LEU A C 1
ATOM 585 O O . LEU A 1 73 ? 6.52 13.195 13.148 1 97.62 73 LEU A O 1
ATOM 589 N N . ASP A 1 74 ? 4.898 14.43 14.047 1 96.88 74 ASP A N 1
ATOM 590 C CA . ASP A 1 74 ? 5.676 14.664 15.258 1 96.88 74 ASP A CA 1
ATOM 591 C C . ASP A 1 74 ? 5.59 13.469 16.203 1 96.88 74 ASP A C 1
ATOM 593 O O . ASP A 1 74 ? 5.336 12.344 15.766 1 96.88 74 ASP A O 1
ATOM 597 N N . GLN A 1 75 ? 5.867 13.656 17.516 1 95.62 75 GLN A N 1
ATOM 598 C CA . GLN A 1 75 ? 6.012 12.594 18.516 1 95.62 75 GLN A CA 1
ATOM 599 C C . GLN A 1 75 ? 4.719 11.797 18.656 1 95.62 75 GLN A C 1
ATOM 601 O O . GLN A 1 75 ? 4.734 10.672 19.156 1 95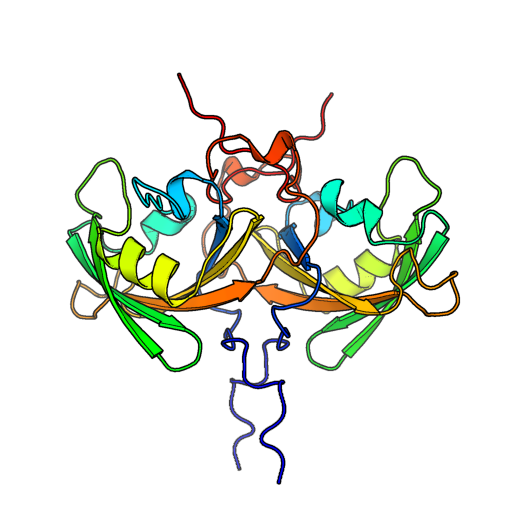.62 75 GLN A O 1
ATOM 606 N N . GLY A 1 76 ? 3.635 12.383 18.281 1 97.69 76 GLY A N 1
ATOM 607 C CA . GLY A 1 76 ? 2.381 11.648 18.328 1 97.69 76 GLY A CA 1
ATOM 608 C C . GLY A 1 76 ? 2.418 10.367 17.516 1 97.69 76 GLY A C 1
ATOM 609 O O . GLY A 1 76 ? 1.677 9.422 17.797 1 97.69 76 GLY A O 1
ATOM 610 N N . TRP A 1 77 ? 3.252 10.281 16.531 1 98.38 77 TRP A N 1
ATOM 611 C CA . TRP A 1 77 ? 3.424 9.078 15.727 1 98.38 77 TRP A CA 1
ATOM 612 C C . TRP A 1 77 ? 3.869 7.902 16.594 1 98.38 77 TRP A C 1
ATOM 614 O O . TRP A 1 77 ? 3.398 6.777 16.422 1 98.38 77 TRP A O 1
ATOM 624 N N . GLU A 1 78 ? 4.738 8.211 17.5 1 98.56 78 GLU A N 1
ATOM 625 C CA . GLU A 1 78 ? 5.191 7.152 18.391 1 98.56 78 GLU A CA 1
ATOM 626 C C . GLU A 1 78 ? 4.016 6.488 19.109 1 98.56 78 GLU A C 1
ATOM 628 O O . GLU A 1 78 ? 3.957 5.258 19.203 1 98.56 78 GLU A O 1
ATOM 633 N N . HIS A 1 79 ? 3.082 7.203 19.625 1 98.31 79 HIS A N 1
ATOM 634 C CA . HIS A 1 79 ? 1.918 6.664 20.312 1 98.31 79 HIS A CA 1
ATOM 635 C C . HIS A 1 79 ? 1.091 5.777 19.391 1 98.31 79 HIS A C 1
ATOM 637 O O . HIS A 1 79 ? 0.646 4.699 19.797 1 98.31 79 HIS A O 1
ATOM 643 N N . PHE A 1 80 ? 0.951 6.25 18.219 1 98.44 80 PHE A N 1
ATOM 644 C CA . PHE A 1 80 ? 0.216 5.453 17.25 1 98.44 80 PHE A CA 1
ATOM 645 C C . PHE A 1 80 ? 0.93 4.137 16.969 1 98.44 80 PHE A C 1
ATOM 647 O O . PHE A 1 80 ? 0.313 3.068 17.016 1 98.44 80 PHE A O 1
ATOM 654 N N . ALA A 1 81 ? 2.223 4.27 16.641 1 98.25 81 ALA A N 1
ATOM 655 C CA . ALA A 1 81 ? 3.012 3.096 16.266 1 98.25 81 ALA A CA 1
ATOM 656 C C . ALA A 1 81 ? 3.006 2.064 17.391 1 98.25 81 ALA A C 1
ATOM 658 O O . ALA A 1 81 ? 2.795 0.874 17.156 1 98.25 81 ALA A O 1
ATOM 659 N N . VAL A 1 82 ? 3.178 2.518 18.625 1 98.12 82 VAL A N 1
ATOM 660 C CA . VAL A 1 82 ? 3.252 1.639 19.781 1 98.12 82 VAL A CA 1
ATOM 661 C C . VAL A 1 82 ? 1.884 1.015 20.047 1 98.12 82 VAL A C 1
ATOM 663 O O . VAL A 1 82 ? 1.774 -0.2 20.234 1 98.12 82 VAL A O 1
ATOM 666 N N . HIS A 1 83 ? 0.849 1.823 20 1 97.44 83 HIS A N 1
ATOM 667 C CA . HIS A 1 83 ? -0.495 1.345 20.312 1 97.44 83 HIS A CA 1
ATOM 668 C C . HIS A 1 83 ? -0.979 0.355 19.25 1 97.44 83 HIS A C 1
ATOM 670 O O . HIS A 1 83 ? -1.73 -0.572 19.562 1 97.44 83 HIS A O 1
ATOM 676 N N . ASN A 1 84 ? -0.544 0.563 18.078 1 96.56 84 ASN A N 1
ATOM 677 C CA . ASN A 1 84 ? -0.954 -0.351 17.016 1 96.56 84 ASN A CA 1
ATOM 678 C C . ASN A 1 84 ? 0.064 -1.47 16.828 1 96.56 84 ASN A C 1
ATOM 680 O O . ASN A 1 84 ? -0.031 -2.236 15.859 1 96.56 84 ASN A O 1
ATOM 684 N N . ARG A 1 85 ? 1.057 -1.5 17.641 1 96 85 ARG A N 1
ATOM 685 C CA . ARG A 1 85 ? 2.061 -2.559 17.656 1 96 85 ARG A CA 1
ATOM 686 C C . ARG A 1 85 ? 2.715 -2.721 16.281 1 96 85 ARG A C 1
ATOM 688 O O . ARG A 1 85 ? 2.855 -3.84 15.789 1 96 85 ARG A O 1
ATOM 695 N N . LEU A 1 86 ? 3.035 -1.635 15.711 1 96.25 86 LEU A N 1
ATOM 696 C CA . LEU A 1 86 ? 3.682 -1.675 14.406 1 96.25 86 LEU A CA 1
ATOM 697 C C . LEU A 1 86 ? 5.059 -2.322 14.5 1 96.25 86 LEU A C 1
ATOM 699 O O . LEU A 1 86 ? 5.805 -2.066 15.445 1 96.25 86 LEU A O 1
ATOM 703 N N . GLN A 1 87 ? 5.355 -3.184 13.539 1 94.69 87 GLN A N 1
ATOM 704 C CA . GLN A 1 87 ? 6.645 -3.861 13.438 1 94.69 87 GLN A CA 1
ATOM 705 C C . GLN A 1 87 ? 7.309 -3.578 12.094 1 94.69 87 GLN A C 1
ATOM 707 O O . GLN A 1 87 ? 6.641 -3.186 11.141 1 94.69 87 GLN A O 1
ATOM 712 N N . VAL A 1 88 ? 8.609 -3.734 12.117 1 92.19 88 VAL A N 1
ATOM 713 C CA . VAL A 1 88 ? 9.352 -3.662 10.867 1 92.19 88 VAL A CA 1
ATOM 714 C C . VAL A 1 88 ? 8.75 -4.637 9.852 1 92.19 88 VAL A C 1
ATOM 716 O O . VAL A 1 88 ? 8.477 -5.793 10.18 1 92.19 88 VAL A O 1
ATOM 719 N N . GLY A 1 89 ? 8.445 -4.145 8.664 1 89.19 89 GLY A N 1
ATOM 720 C CA . GLY A 1 89 ? 7.879 -4.984 7.625 1 89.19 89 GLY A CA 1
ATOM 721 C C . GLY A 1 89 ? 6.379 -4.816 7.473 1 89.19 89 GLY A C 1
ATOM 722 O O . GLY A 1 89 ? 5.801 -5.219 6.457 1 89.19 89 GLY A O 1
ATOM 723 N N . ASP A 1 90 ? 5.734 -4.34 8.5 1 92.44 90 ASP A N 1
ATOM 724 C CA . ASP A 1 90 ? 4.344 -3.936 8.32 1 92.44 90 ASP A CA 1
ATOM 725 C C . ASP A 1 90 ? 4.227 -2.814 7.285 1 92.44 90 ASP A C 1
ATOM 727 O O . ASP A 1 90 ? 5.223 -2.172 6.945 1 92.44 90 ASP A O 1
ATOM 731 N N . ALA A 1 91 ? 3.064 -2.641 6.738 1 93 91 ALA A N 1
ATOM 732 C CA . ALA A 1 91 ? 2.803 -1.509 5.852 1 93 91 ALA A CA 1
ATOM 733 C C . ALA A 1 91 ? 1.624 -0.679 6.355 1 93 91 ALA A C 1
ATOM 735 O O . ALA A 1 91 ? 0.713 -1.209 6.996 1 93 91 ALA A O 1
ATOM 736 N N . CYS A 1 92 ? 1.672 0.582 6.074 1 95 92 CYS A N 1
ATOM 737 C CA . CYS A 1 92 ? 0.544 1.476 6.312 1 95 92 CYS A CA 1
ATOM 738 C C . CYS A 1 92 ? 0.111 2.16 5.02 1 95 92 CYS A C 1
ATOM 740 O O . CYS A 1 92 ? 0.951 2.6 4.234 1 95 92 CYS A O 1
ATOM 742 N N . VAL A 1 93 ? -1.143 2.188 4.793 1 94 93 VAL A N 1
ATOM 743 C CA . VAL A 1 93 ? -1.751 3.031 3.77 1 94 93 VAL A CA 1
ATOM 744 C C . VAL A 1 93 ? -2.439 4.227 4.426 1 94 93 VAL A C 1
ATOM 746 O O . VAL A 1 93 ? -3.279 4.059 5.312 1 94 93 VAL A O 1
ATOM 749 N N . PHE A 1 94 ? -2.066 5.426 3.996 1 95 94 PHE A N 1
ATOM 750 C CA . PHE A 1 94 ? -2.654 6.664 4.492 1 95 94 PHE A CA 1
ATOM 751 C C . PHE A 1 94 ? -3.529 7.312 3.424 1 95 94 PHE A C 1
ATOM 753 O O . PHE A 1 94 ? -3.082 7.535 2.299 1 95 94 PHE A O 1
ATOM 760 N N . GLU A 1 95 ? -4.707 7.586 3.771 1 94.5 95 GLU A N 1
ATOM 761 C CA . GLU A 1 95 ? -5.594 8.32 2.871 1 94.5 95 GLU A CA 1
ATOM 762 C C . GLU A 1 95 ? -5.992 9.664 3.463 1 94.5 95 GLU A C 1
ATOM 764 O O . GLU A 1 95 ? -6.43 9.742 4.613 1 94.5 95 GLU A O 1
ATOM 769 N N . LEU A 1 96 ? -5.859 10.711 2.682 1 94.88 96 LEU A N 1
ATOM 770 C CA . LEU A 1 96 ? -6.23 12.055 3.121 1 94.88 96 LEU A CA 1
ATOM 771 C C . LEU A 1 96 ? -7.738 12.258 3.039 1 94.88 96 LEU A C 1
ATOM 773 O O . LEU A 1 96 ? -8.312 12.25 1.947 1 94.88 96 LEU A O 1
ATOM 777 N N . VAL A 1 97 ? -8.328 12.484 4.184 1 94.38 97 VAL A N 1
ATOM 778 C CA . VAL A 1 97 ? -9.789 12.578 4.254 1 94.38 97 VAL A CA 1
ATOM 779 C C . VAL A 1 97 ? -10.203 14.047 4.32 1 94.38 97 VAL A C 1
ATOM 781 O O . VAL A 1 97 ? -11.25 14.422 3.787 1 94.38 97 VAL A O 1
ATOM 784 N N . SER A 1 98 ? -9.398 14.773 5.004 1 93.94 98 SER A N 1
ATOM 785 C CA . SER A 1 98 ? -9.68 16.188 5.203 1 93.94 98 SER A CA 1
ATOM 786 C C . SER A 1 98 ? -8.398 16.984 5.418 1 93.94 98 SER A C 1
ATOM 788 O O . SER A 1 98 ? -7.34 16.406 5.699 1 93.94 98 SER A O 1
ATOM 790 N N . GLY A 1 99 ? -8.484 18.344 5.215 1 93.88 99 GLY A N 1
ATOM 791 C CA . GLY A 1 99 ? -7.371 19.234 5.504 1 93.88 99 GLY A CA 1
ATOM 792 C C . GLY A 1 99 ? -6.402 19.375 4.348 1 93.88 99 GLY A C 1
ATOM 793 O O . GLY A 1 99 ? -5.191 19.5 4.551 1 93.88 99 GLY A O 1
ATOM 794 N N . TYR A 1 100 ? -6.82 19.375 3.244 1 88.88 100 TYR A N 1
ATOM 795 C CA . TYR A 1 100 ? -6.043 19.562 2.025 1 88.88 100 TYR A CA 1
ATOM 796 C C . TYR A 1 100 ? -5.371 20.938 2.012 1 88.88 100 TYR A C 1
ATOM 798 O O . TYR A 1 100 ? -5.879 21.891 2.605 1 88.88 100 TYR A O 1
ATOM 806 N N . ALA A 1 101 ? -4.156 21.031 1.409 1 88.31 101 ALA A N 1
ATOM 807 C CA . ALA A 1 101 ? -3.406 22.281 1.297 1 88.31 101 ALA A CA 1
ATOM 808 C C . ALA A 1 101 ? -4.297 23.422 0.802 1 88.31 101 ALA A C 1
ATOM 810 O O . ALA A 1 101 ? -4.168 24.562 1.248 1 88.31 101 ALA A O 1
ATOM 811 N N . GLY A 1 102 ? -5.332 23.234 0.08 1 79.81 102 GLY A N 1
ATOM 812 C CA . GLY A 1 102 ? -6.133 24.266 -0.556 1 79.81 102 GLY A CA 1
ATOM 813 C C . GLY A 1 102 ? -7.34 24.672 0.266 1 79.81 102 GLY A C 1
ATOM 814 O O . GLY A 1 102 ? -8.086 25.578 -0.125 1 79.81 102 GLY A O 1
ATOM 815 N N . ASP A 1 103 ? -7.445 24.156 1.425 1 81.12 103 ASP A N 1
ATOM 816 C CA . ASP A 1 103 ? -8.656 24.438 2.193 1 81.12 103 ASP A CA 1
ATOM 817 C C . ASP A 1 103 ? -8.469 25.688 3.066 1 81.12 103 ASP A C 1
ATOM 819 O O . ASP A 1 103 ? -9.312 25.984 3.92 1 81.12 103 ASP A O 1
ATOM 823 N N . GLY A 1 104 ? -7.422 26.453 2.891 1 75.31 104 GLY A N 1
ATOM 824 C CA . GLY A 1 104 ? -7.18 27.672 3.631 1 75.31 104 GLY A CA 1
ATOM 825 C C . GLY A 1 104 ? -6.828 27.438 5.086 1 75.31 104 GLY A C 1
ATOM 826 O O . GLY A 1 104 ? -6.953 28.344 5.918 1 75.31 104 GLY A O 1
ATOM 827 N N . GLY A 1 105 ? -6.551 26.281 5.379 1 69.44 105 GLY A N 1
ATOM 828 C CA . GLY A 1 105 ? -6.129 25.984 6.738 1 69.44 105 GLY A CA 1
ATOM 829 C C . GLY A 1 105 ? -7.289 25.891 7.715 1 69.44 105 GLY A C 1
ATOM 830 O O . GLY A 1 105 ? -7.082 25.875 8.93 1 69.44 105 GLY A O 1
ATOM 831 N N . LYS A 1 106 ? -8.406 25.812 7.309 1 76.69 106 LYS A N 1
ATOM 832 C CA . LYS A 1 106 ? -9.594 25.844 8.148 1 76.69 106 LYS A CA 1
ATOM 833 C C . LYS A 1 106 ? -9.922 24.469 8.711 1 76.69 106 LYS A C 1
ATOM 835 O O . LYS A 1 106 ? -10.555 24.344 9.758 1 76.69 106 LYS A O 1
ATOM 840 N N . ARG A 1 107 ? -9.484 23.469 8.07 1 86.88 107 ARG A N 1
ATOM 841 C CA . ARG A 1 107 ? -9.844 22.125 8.516 1 86.88 107 ARG A CA 1
ATOM 842 C C . ARG A 1 107 ? -8.617 21.359 9 1 86.88 107 ARG A C 1
ATOM 844 O O . ARG A 1 107 ? -7.512 21.562 8.492 1 86.88 107 ARG A O 1
ATOM 851 N N . GLU A 1 108 ? -8.828 20.594 10 1 93.62 108 GLU A N 1
ATOM 852 C CA . GLU A 1 108 ? -7.793 19.688 10.492 1 93.62 108 GLU A CA 1
ATOM 853 C C . GLU A 1 108 ? -7.445 18.625 9.445 1 93.62 108 GLU A C 1
ATOM 855 O O . GLU A 1 108 ? -8.305 18.219 8.656 1 93.62 108 GLU A O 1
ATOM 860 N N . VAL A 1 109 ? -6.203 18.344 9.438 1 96.88 109 VAL A N 1
ATOM 861 C CA . VAL A 1 109 ? -5.789 17.25 8.562 1 96.88 109 VAL A CA 1
ATOM 862 C C . VAL A 1 109 ? -6.219 15.914 9.164 1 96.88 109 VAL A C 1
ATOM 864 O O . VAL A 1 109 ? -5.895 15.617 10.312 1 96.88 109 VAL A O 1
ATOM 867 N N . VAL A 1 110 ? -6.961 15.133 8.422 1 97.44 110 VAL A N 1
ATOM 868 C CA . VAL A 1 110 ? -7.379 13.805 8.859 1 97.44 110 VAL A CA 1
ATOM 869 C C . VAL A 1 110 ? -6.883 12.75 7.863 1 97.44 110 VAL A C 1
ATOM 871 O O . VAL A 1 110 ? -7.156 12.844 6.664 1 97.44 110 VAL A O 1
ATOM 874 N N . LEU A 1 111 ? -6.145 11.789 8.383 1 97.25 111 LEU A N 1
ATOM 875 C CA . LEU A 1 111 ? -5.688 10.648 7.59 1 97.25 111 LEU A CA 1
ATOM 876 C C . LEU A 1 111 ? -6.316 9.352 8.094 1 97.25 111 LEU A C 1
ATOM 878 O O . LEU A 1 111 ? -6.211 9.023 9.273 1 97.25 111 LEU A O 1
ATOM 882 N N . GLU A 1 112 ? -6.984 8.711 7.176 1 96.81 112 GLU A N 1
ATOM 883 C CA . GLU A 1 112 ? -7.402 7.336 7.441 1 96.81 112 GLU A CA 1
ATOM 884 C C . GLU A 1 112 ? -6.262 6.352 7.195 1 96.81 112 GLU A C 1
ATOM 886 O O . GLU A 1 112 ? -5.617 6.395 6.148 1 96.81 112 GLU A O 1
ATOM 891 N N . VAL A 1 113 ? -5.969 5.445 8.18 1 97.06 113 VAL A N 1
ATOM 892 C CA . VAL A 1 113 ? -4.801 4.578 8.078 1 97.06 113 VAL A CA 1
ATOM 893 C C . VAL A 1 113 ? -5.238 3.115 8.078 1 97.06 113 VAL A C 1
ATOM 895 O O . VAL A 1 113 ? -6.012 2.689 8.938 1 97.06 113 VAL A O 1
ATOM 898 N N . GLN A 1 114 ? -4.836 2.426 7.129 1 95.5 114 GLN A N 1
ATOM 899 C CA . GLN A 1 114 ? -4.938 0.972 7.102 1 95.5 114 GLN A CA 1
ATOM 900 C C . GLN A 1 114 ? -3.588 0.318 7.371 1 95.5 114 GLN A C 1
ATOM 902 O O . GLN A 1 114 ? -2.594 0.64 6.719 1 95.5 114 GLN A O 1
ATOM 907 N N . VAL A 1 115 ? -3.551 -0.555 8.328 1 95.69 115 VAL A N 1
ATOM 908 C CA . VAL A 1 115 ? -2.326 -1.269 8.68 1 95.69 115 VAL A CA 1
ATOM 909 C C . VAL A 1 115 ? -2.359 -2.674 8.086 1 95.69 115 VAL A C 1
ATOM 911 O O . VAL A 1 115 ? -3.354 -3.391 8.219 1 95.69 115 VAL A O 1
ATOM 914 N N . LEU A 1 116 ? -1.301 -3.029 7.41 1 92.69 116 LEU A N 1
ATOM 915 C CA . LEU A 1 116 ? -1.081 -4.375 6.891 1 92.69 116 LEU A CA 1
ATOM 916 C C . LEU A 1 116 ? 0.068 -5.059 7.621 1 92.69 116 LEU A C 1
ATOM 918 O O . LEU A 1 116 ? 1.184 -4.535 7.664 1 92.69 116 LEU A O 1
ATOM 922 N N . ARG A 1 117 ? -0.205 -6.195 8.078 1 92.44 117 ARG A N 1
ATOM 923 C CA . ARG A 1 117 ? 0.782 -6.891 8.898 1 92.44 117 ARG A CA 1
ATOM 924 C C . ARG A 1 117 ? 1.688 -7.766 8.047 1 92.44 117 ARG A C 1
ATOM 926 O O . ARG A 1 117 ? 1.215 -8.469 7.148 1 92.44 117 ARG A O 1
ATOM 933 N N . ARG A 1 118 ? 2.936 -7.617 8.234 1 83.12 118 ARG A N 1
ATOM 934 C CA . ARG A 1 118 ? 3.896 -8.445 7.512 1 83.12 118 ARG A CA 1
ATOM 935 C C . ARG A 1 118 ? 3.717 -9.914 7.855 1 83.12 118 ARG A C 1
ATOM 937 O O . ARG A 1 118 ? 3.969 -10.789 7.023 1 83.12 118 ARG A O 1
ATOM 944 N N . GLY A 1 119 ? 3.174 -10.164 8.938 1 72.94 119 GLY A N 1
ATOM 945 C CA . GLY A 1 119 ? 3.061 -11.531 9.43 1 72.94 119 GLY A CA 1
ATOM 946 C C . GLY A 1 119 ? 4.387 -12.125 9.867 1 72.94 119 GLY A C 1
ATOM 947 O O . GLY A 1 119 ? 5.371 -11.398 10.031 1 72.94 119 GLY A O 1
ATOM 948 N N . GLY A 1 120 ? 4.531 -13.305 10.312 1 61.28 120 GLY A N 1
ATOM 949 C CA . GLY A 1 120 ? 5.629 -14.047 10.914 1 61.28 120 GLY A CA 1
ATOM 950 C C . GLY A 1 120 ? 6.789 -14.273 9.961 1 61.28 120 GLY A C 1
ATOM 951 O O . GLY A 1 120 ? 7.664 -15.102 10.227 1 61.28 120 GLY A O 1
ATOM 952 N N . LEU A 1 121 ? 6.688 -13.672 8.805 1 55.12 121 LEU A N 1
ATOM 953 C CA . LEU A 1 121 ? 7.781 -13.969 7.887 1 55.12 121 LEU A CA 1
ATOM 954 C C . LEU A 1 121 ? 9.062 -13.266 8.312 1 55.12 121 LEU A C 1
ATOM 956 O O . LEU A 1 121 ? 9.008 -12.195 8.93 1 55.12 121 LEU A O 1
ATOM 960 N N . PRO A 1 122 ? 10.117 -14.125 8.219 1 52.88 122 PRO A N 1
ATOM 961 C CA . PRO A 1 122 ? 11.398 -13.508 8.555 1 52.88 122 PRO A CA 1
ATOM 962 C C . PRO A 1 122 ? 11.609 -12.156 7.867 1 52.88 122 PRO A C 1
ATOM 964 O O . PRO A 1 122 ? 11.07 -11.93 6.781 1 52.88 122 PRO A O 1
ATOM 967 N N . GLU A 1 123 ? 12.031 -11.188 8.664 1 53.16 123 GLU A N 1
ATOM 968 C CA . GLU A 1 123 ? 12.336 -9.836 8.203 1 53.16 123 GLU A CA 1
ATOM 969 C C . GLU A 1 123 ? 13.109 -9.867 6.887 1 53.16 123 GLU A C 1
ATOM 971 O O . GLU A 1 123 ? 14.016 -10.68 6.707 1 53.16 123 GLU A O 1
ATOM 976 N N . PRO A 1 124 ? 12.5 -9.383 5.883 1 48.38 124 PRO A N 1
ATOM 977 C CA . PRO A 1 124 ? 13.391 -9.328 4.719 1 48.38 124 PRO A CA 1
ATOM 978 C C . PRO A 1 124 ? 14.797 -8.852 5.07 1 48.38 124 PRO A C 1
ATOM 980 O O . PRO A 1 124 ? 14.953 -7.902 5.844 1 48.38 124 PRO A O 1
ATOM 983 N N . GLU A 1 125 ? 15.617 -9.859 5.191 1 45.97 125 GLU A N 1
ATOM 984 C CA . GLU A 1 125 ? 17 -9.516 5.52 1 45.97 125 GLU A CA 1
ATOM 985 C C . GLU A 1 125 ? 17.344 -8.102 5.047 1 45.97 125 GLU A C 1
ATOM 987 O O . GLU A 1 125 ? 18.078 -7.379 5.719 1 45.97 125 GLU A O 1
ATOM 992 N N . ASP A 1 126 ? 17.172 -7.828 3.887 1 43.72 126 ASP A N 1
ATOM 993 C CA . ASP A 1 126 ? 17.656 -6.605 3.266 1 43.72 126 ASP A CA 1
ATOM 994 C C . ASP A 1 126 ? 16.719 -5.434 3.533 1 43.72 126 ASP A C 1
ATOM 996 O O . ASP A 1 126 ? 16.844 -4.375 2.918 1 43.72 126 ASP A O 1
ATOM 1000 N N . LEU A 1 127 ? 15.602 -5.695 4.07 1 44.12 127 LEU A N 1
ATOM 1001 C CA . LEU A 1 127 ? 14.828 -4.512 4.43 1 44.12 127 LEU A CA 1
ATOM 1002 C C . LEU A 1 127 ? 15.602 -3.637 5.41 1 44.12 127 LEU A C 1
ATOM 1004 O O . LEU A 1 127 ? 15 -2.912 6.207 1 44.12 127 LEU A O 1
ATOM 1008 N N . ALA A 1 128 ? 16.922 -4.043 5.715 1 35.12 128 ALA A N 1
ATOM 1009 C CA . ALA A 1 128 ? 17.734 -3.176 6.57 1 35.12 128 ALA A CA 1
ATOM 1010 C C . ALA A 1 128 ? 17.328 -1.715 6.414 1 35.12 128 ALA A C 1
ATOM 1012 O O . ALA A 1 128 ? 17.344 -0.953 7.387 1 35.12 128 ALA A O 1
ATOM 1013 N N . THR A 1 129 ? 17.531 -1.116 5.285 1 34.09 129 THR A N 1
ATOM 1014 C CA . THR A 1 129 ? 17.906 0.278 5.082 1 34.09 129 THR A CA 1
ATOM 1015 C C . THR A 1 129 ? 16.719 1.203 5.363 1 34.09 129 THR A C 1
ATOM 1017 O O . THR A 1 129 ? 15.57 0.766 5.363 1 34.09 129 THR A O 1
ATOM 1020 N N . LYS A 1 130 ? 16.859 2.525 4.988 1 35.47 130 LYS A N 1
ATOM 1021 C CA . LYS A 1 130 ? 16.062 3.73 5.211 1 35.47 130 LYS A CA 1
ATOM 1022 C C . LYS A 1 130 ? 14.633 3.541 4.727 1 35.47 130 LYS A C 1
ATOM 1024 O O . LYS A 1 130 ? 14.406 2.971 3.658 1 35.47 130 LYS A O 1
ATOM 1029 N N . GLY A 1 131 ? 13.805 3.334 5.656 1 32.97 131 GLY A N 1
ATOM 1030 C CA . GLY A 1 131 ? 12.367 3.316 5.445 1 32.97 131 GLY A CA 1
ATOM 1031 C C . GLY A 1 131 ? 11.938 4.055 4.191 1 32.97 131 GLY A C 1
ATOM 1032 O O . GLY A 1 131 ? 11.836 5.285 4.195 1 32.97 131 GLY A O 1
ATOM 1033 N N . ASP A 1 132 ? 12.43 3.842 3.027 1 34.69 132 ASP A N 1
ATOM 1034 C CA . ASP A 1 132 ? 12.102 4.652 1.858 1 34.69 132 ASP A CA 1
ATOM 1035 C C . ASP A 1 132 ? 10.586 4.723 1.649 1 34.69 132 ASP A C 1
ATOM 1037 O O . ASP A 1 132 ? 9.914 3.691 1.625 1 34.69 132 ASP A O 1
ATOM 1041 N N . THR A 1 133 ? 9.945 5.59 2.256 1 34.72 133 THR A N 1
ATOM 1042 C CA . THR A 1 133 ? 8.594 5.918 1.807 1 34.72 133 THR A CA 1
ATOM 1043 C C . THR A 1 133 ? 8.492 5.832 0.286 1 34.72 133 THR A C 1
ATOM 1045 O O . THR A 1 133 ? 9.461 6.113 -0.422 1 34.72 133 THR A O 1
ATOM 1048 N N . ALA A 1 134 ? 7.766 5.086 -0.282 1 37.09 134 ALA A N 1
ATOM 1049 C CA . ALA A 1 134 ? 7.57 4.609 -1.649 1 37.09 134 ALA A CA 1
ATOM 1050 C C . ALA A 1 134 ? 7.945 5.684 -2.664 1 37.09 134 ALA A C 1
ATOM 1052 O O . ALA A 1 134 ? 7.07 6.309 -3.271 1 37.09 134 ALA A O 1
ATOM 1053 N N . ASP A 1 135 ? 8.883 6.742 -2.539 1 29.62 135 ASP A N 1
ATOM 1054 C CA . ASP A 1 135 ? 9.25 7.301 -3.84 1 29.62 135 ASP A CA 1
ATOM 1055 C C . ASP A 1 135 ? 10.016 6.281 -4.68 1 29.62 135 ASP A C 1
ATOM 1057 O O . ASP A 1 135 ? 10.68 6.648 -5.652 1 29.62 135 ASP A O 1
ATOM 1061 N N . GLU A 1 136 ? 10.438 5.199 -4.176 1 30.42 136 GLU A N 1
ATOM 1062 C CA . GLU A 1 136 ? 11.516 4.496 -4.871 1 30.42 136 GLU A CA 1
ATOM 1063 C C . GLU A 1 136 ? 11.055 4 -6.238 1 30.42 136 GLU A C 1
ATOM 1065 O O . GLU A 1 136 ? 10.086 3.24 -6.34 1 30.42 136 GLU A O 1
ATOM 1070 N N . ALA A 1 137 ? 11.539 4.645 -7.25 1 26.88 137 ALA A N 1
ATOM 1071 C CA . ALA A 1 137 ? 11.609 4.297 -8.664 1 26.88 137 ALA A CA 1
ATOM 1072 C C . ALA A 1 137 ? 12.281 2.939 -8.867 1 26.88 137 ALA A C 1
ATOM 1074 O O . ALA A 1 137 ? 13.258 2.619 -8.18 1 26.88 137 ALA A O 1
ATOM 1075 N N . ILE A 1 138 ? 11.617 1.934 -9.281 1 27.23 138 ILE A N 1
ATOM 1076 C CA . ILE A 1 138 ? 12.164 0.7 -9.836 1 27.23 138 ILE A CA 1
ATOM 1077 C C . ILE A 1 138 ? 13.383 1.019 -10.703 1 27.23 138 ILE A C 1
ATOM 1079 O O . ILE A 1 138 ? 13.273 1.751 -11.688 1 27.23 138 ILE A O 1
ATOM 1083 N N . ILE A 1 139 ? 14.594 1.034 -10.172 1 25.8 139 ILE A N 1
ATOM 1084 C CA . ILE A 1 139 ? 15.789 1.13 -10.992 1 25.8 139 ILE A CA 1
ATOM 1085 C C . ILE A 1 139 ? 15.828 -0.027 -11.992 1 25.8 139 ILE A C 1
ATOM 1087 O O . ILE A 1 139 ? 15.75 -1.194 -11.602 1 25.8 139 ILE A O 1
ATOM 1091 N N . ILE A 1 140 ? 15.398 0.294 -13.234 1 23.94 140 ILE A N 1
ATOM 1092 C CA . ILE A 1 140 ? 15.734 -0.504 -14.406 1 23.94 140 ILE A CA 1
ATOM 1093 C C . ILE A 1 140 ? 17.25 -0.701 -14.484 1 23.94 140 ILE A C 1
ATOM 1095 O O . ILE A 1 140 ? 18 0.272 -14.531 1 23.94 140 ILE A O 1
ATOM 1099 N N . LEU A 1 141 ? 17.766 -1.796 -13.891 1 21.56 141 LEU A N 1
ATOM 1100 C CA . LEU A 1 141 ? 19.094 -2.182 -14.344 1 21.56 141 LEU A CA 1
ATOM 1101 C C . LEU A 1 141 ? 19.172 -2.232 -15.867 1 21.56 141 LEU A C 1
ATOM 1103 O O . LEU A 1 141 ? 18.281 -2.795 -16.516 1 21.56 141 LEU A O 1
ATOM 1107 N N . ASP A 1 142 ? 19.938 -1.253 -16.484 1 21.11 142 ASP A N 1
ATOM 1108 C CA . ASP A 1 142 ? 20.516 -1.426 -17.828 1 21.11 142 ASP A CA 1
ATOM 1109 C C . ASP A 1 142 ? 21.328 -2.719 -17.9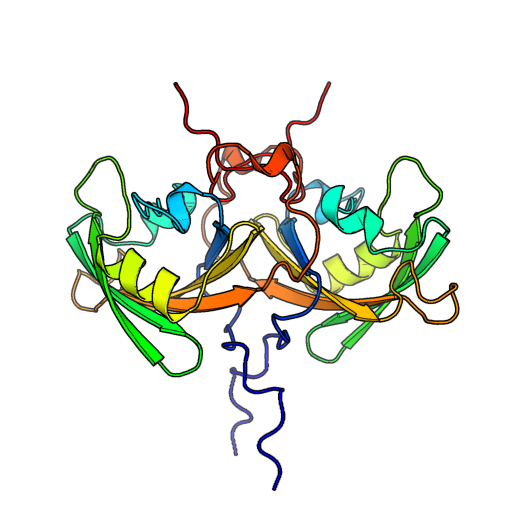06 1 21.11 142 ASP A C 1
ATOM 1111 O O . ASP A 1 142 ? 21.969 -3.117 -16.938 1 21.11 142 ASP A O 1
ATOM 1115 N N . MET B 1 1 ? -32.938 3.23 0.247 1 21.56 1 MET B N 1
ATOM 1116 C CA . MET B 1 1 ? -31.828 3.021 1.179 1 21.56 1 MET B CA 1
ATOM 1117 C C . MET B 1 1 ? -30.5 3.104 0.458 1 21.56 1 MET B C 1
ATOM 1119 O O . MET B 1 1 ? -30.203 2.283 -0.415 1 21.56 1 MET B O 1
ATOM 1123 N N . ARG B 1 2 ? -29.953 4.406 -0.034 1 22.84 2 ARG B N 1
ATOM 1124 C CA . ARG B 1 2 ? -28.922 4.699 -1.03 1 22.84 2 ARG B CA 1
ATOM 1125 C C . ARG B 1 2 ? -27.641 3.955 -0.72 1 22.84 2 ARG B C 1
ATOM 1127 O O . ARG B 1 2 ? -27.109 4.047 0.391 1 22.84 2 ARG B O 1
ATOM 1134 N N . ALA B 1 3 ? -27.406 2.777 -1.204 1 31.19 3 ALA B N 1
ATOM 1135 C CA . ALA B 1 3 ? -26.344 1.77 -1.162 1 31.19 3 ALA B CA 1
ATOM 1136 C C . ALA B 1 3 ? -24.969 2.424 -1.117 1 31.19 3 ALA B C 1
ATOM 1138 O O . ALA B 1 3 ? -24.547 3.07 -2.08 1 31.19 3 ALA B O 1
ATOM 1139 N N . SER B 1 4 ? -24.375 3.078 -0.051 1 32.66 4 SER B N 1
ATOM 1140 C CA . SER B 1 4 ? -23.438 4.172 0.172 1 32.66 4 SER B CA 1
ATOM 1141 C C . SER B 1 4 ? -22.125 3.947 -0.588 1 32.66 4 SER B C 1
ATOM 1143 O O . SER B 1 4 ? -21.781 2.809 -0.906 1 32.66 4 SER B O 1
ATOM 1145 N N . GLU B 1 5 ? -21.562 4.824 -1.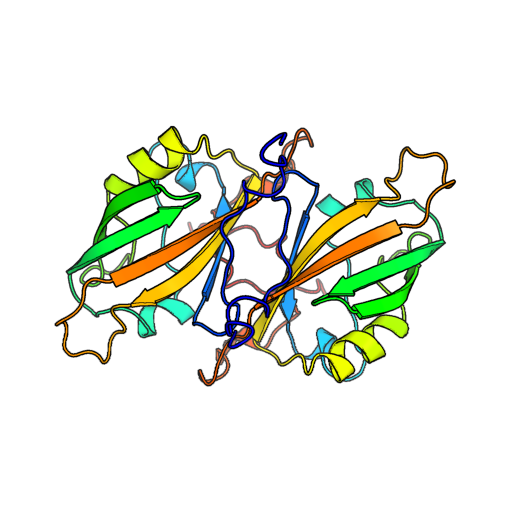331 1 36.53 5 GLU B N 1
ATOM 1146 C CA . GLU B 1 5 ? -20.328 5.066 -2.074 1 36.53 5 GLU B CA 1
ATOM 1147 C C . GLU B 1 5 ? -19.156 4.359 -1.422 1 36.53 5 GLU B C 1
ATOM 1149 O O . GLU B 1 5 ? -18.016 4.496 -1.878 1 36.53 5 GLU B O 1
ATOM 1154 N N . ASP B 1 6 ? -19.266 3.861 -0.183 1 41.06 6 ASP B N 1
ATOM 1155 C CA . ASP B 1 6 ? -18.406 3.232 0.815 1 41.06 6 ASP B CA 1
ATOM 1156 C C . ASP B 1 6 ? -17.891 1.886 0.321 1 41.06 6 ASP B C 1
ATOM 1158 O O . ASP B 1 6 ? -17.062 1.249 0.986 1 41.06 6 ASP B O 1
ATOM 1162 N N . ASP B 1 7 ? -18.641 1.218 -0.559 1 45.91 7 ASP B N 1
ATOM 1163 C CA . ASP B 1 7 ? -18.625 -0.164 -1.027 1 45.91 7 ASP B CA 1
ATOM 1164 C C . ASP B 1 7 ? -17.438 -0.412 -1.957 1 45.91 7 ASP B C 1
ATOM 1166 O O . ASP B 1 7 ? -17.281 -1.506 -2.506 1 45.91 7 ASP B O 1
ATOM 1170 N N . GLU B 1 8 ? -16.781 0.668 -2.332 1 55.78 8 GLU B N 1
ATOM 1171 C CA . GLU B 1 8 ? -16.016 0.519 -3.57 1 55.78 8 GLU B CA 1
ATOM 1172 C C . GLU B 1 8 ? -14.633 -0.079 -3.303 1 55.78 8 GLU B C 1
ATOM 1174 O O . GLU B 1 8 ? -13.984 -0.58 -4.219 1 55.78 8 GLU B O 1
ATOM 1179 N N . THR B 1 9 ? -14.242 0.047 -2.021 1 67.69 9 THR B N 1
ATOM 1180 C CA . THR B 1 9 ? -12.883 -0.47 -1.905 1 67.69 9 THR B CA 1
ATOM 1181 C C . THR B 1 9 ? -12.891 -1.89 -1.345 1 67.69 9 THR B C 1
ATOM 1183 O O . THR B 1 9 ? -13.75 -2.24 -0.54 1 67.69 9 THR B O 1
ATOM 1186 N N . THR B 1 10 ? -12.25 -2.746 -1.977 1 73.75 10 THR B N 1
ATOM 1187 C CA . THR B 1 10 ? -12.094 -4.117 -1.505 1 73.75 10 THR B CA 1
ATOM 1188 C C . THR B 1 10 ? -11.477 -4.145 -0.111 1 73.75 10 THR B C 1
ATOM 1190 O O . THR B 1 10 ? -10.375 -3.625 0.093 1 73.75 10 THR B O 1
ATOM 1193 N N . PRO B 1 11 ? -12.289 -4.699 0.795 1 82.06 11 PRO B N 1
ATOM 1194 C CA . PRO B 1 11 ? -11.711 -4.816 2.135 1 82.06 11 PRO B CA 1
ATOM 1195 C C . PRO B 1 11 ? -10.586 -5.848 2.203 1 82.06 11 PRO B C 1
ATOM 1197 O O . PRO B 1 11 ? -10.648 -6.883 1.541 1 82.06 11 PRO B O 1
ATOM 1200 N N . LEU B 1 12 ? -9.516 -5.449 2.85 1 90.75 12 LEU B N 1
ATOM 1201 C CA . LEU B 1 12 ? -8.414 -6.363 3.139 1 90.75 12 LEU B CA 1
ATOM 1202 C C . LEU B 1 12 ? -8.461 -6.828 4.59 1 90.75 12 LEU B C 1
ATOM 1204 O O . LEU B 1 12 ? -8.969 -6.117 5.461 1 90.75 12 LEU B O 1
ATOM 1208 N N . SER B 1 13 ? -7.988 -8.031 4.82 1 88.69 13 SER B N 1
ATOM 1209 C CA . SER B 1 13 ? -7.898 -8.5 6.199 1 88.69 13 SER B CA 1
ATOM 1210 C C . SER B 1 13 ? -6.809 -7.762 6.965 1 88.69 13 SER B C 1
ATOM 1212 O O . SER B 1 13 ? -6.969 -7.461 8.148 1 88.69 13 SER B O 1
ATOM 1214 N N . GLY B 1 14 ? -5.746 -7.566 6.301 1 89.81 14 GLY B N 1
ATOM 1215 C CA . GLY B 1 14 ? -4.629 -6.859 6.91 1 89.81 14 GLY B CA 1
ATOM 1216 C C . GLY B 1 14 ? -3.686 -7.773 7.668 1 89.81 14 GLY B C 1
ATOM 1217 O O . GLY B 1 14 ? -2.639 -7.332 8.148 1 89.81 14 GLY B O 1
ATOM 1218 N N . ASP B 1 15 ? -3.975 -9.07 7.781 1 90.12 15 ASP B N 1
ATOM 1219 C CA . ASP B 1 15 ? -3.16 -9.984 8.57 1 90.12 15 ASP B CA 1
ATOM 1220 C C . ASP B 1 15 ? -2.605 -11.117 7.707 1 90.12 15 ASP B C 1
ATOM 1222 O O . ASP B 1 15 ? -2.045 -12.086 8.219 1 90.12 15 ASP B O 1
ATOM 1226 N N . ARG B 1 16 ? -2.822 -10.969 6.48 1 91.5 16 ARG B N 1
ATOM 1227 C CA . ARG B 1 16 ? -2.299 -11.953 5.539 1 91.5 16 ARG B CA 1
ATOM 1228 C C . ARG B 1 16 ? -1.092 -11.406 4.785 1 91.5 16 ARG B C 1
ATOM 1230 O O . ARG B 1 16 ? -0.896 -10.188 4.723 1 91.5 16 ARG B O 1
ATOM 1237 N N . PRO B 1 17 ? -0.287 -12.367 4.32 1 92.31 17 PRO B N 1
ATOM 1238 C CA . PRO B 1 17 ? 0.818 -11.875 3.49 1 92.31 17 PRO B CA 1
ATOM 1239 C C . PRO B 1 17 ? 0.351 -10.945 2.375 1 92.31 17 PRO B C 1
ATOM 1241 O O . PRO B 1 17 ? -0.703 -11.172 1.775 1 92.31 17 PRO B O 1
ATOM 1244 N N . PHE B 1 18 ? 1.161 -9.953 2.227 1 93.31 18 PHE B N 1
ATOM 1245 C CA . PHE B 1 18 ? 0.75 -8.938 1.263 1 93.31 18 PHE B CA 1
ATOM 1246 C C . PHE B 1 18 ? 1.954 -8.391 0.51 1 93.31 18 PHE B C 1
ATOM 1248 O O . PHE B 1 18 ? 3.098 -8.594 0.92 1 93.31 18 PHE B O 1
ATOM 1255 N N . PHE B 1 19 ? 1.637 -7.727 -0.599 1 91.38 19 PHE B N 1
ATOM 1256 C CA . PHE B 1 19 ? 2.572 -6.789 -1.213 1 91.38 19 PHE B CA 1
ATOM 1257 C C . PHE B 1 19 ? 1.829 -5.629 -1.863 1 91.38 19 PHE B C 1
ATOM 1259 O O . PHE B 1 19 ? 0.618 -5.703 -2.082 1 91.38 19 PHE B O 1
ATOM 1266 N N . THR B 1 20 ? 2.533 -4.562 -2 1 89.81 20 THR B N 1
ATOM 1267 C CA . THR B 1 20 ? 1.984 -3.379 -2.65 1 89.81 20 THR B CA 1
ATOM 1268 C C . THR B 1 20 ? 2.771 -3.041 -3.914 1 89.81 20 THR B C 1
ATOM 1270 O O . THR B 1 20 ? 3.947 -3.389 -4.031 1 89.81 20 THR B O 1
ATOM 1273 N N . ALA B 1 21 ? 2.045 -2.465 -4.828 1 91.81 21 ALA B N 1
ATOM 1274 C CA . ALA B 1 21 ? 2.684 -1.985 -6.051 1 91.81 21 ALA B CA 1
ATOM 1275 C C . ALA B 1 21 ? 2.074 -0.661 -6.504 1 91.81 21 ALA B C 1
ATOM 1277 O O . ALA B 1 21 ? 0.852 -0.529 -6.586 1 91.81 21 ALA B O 1
ATOM 1278 N N . VAL B 1 22 ? 2.979 0.277 -6.676 1 88.56 22 VAL B N 1
ATOM 1279 C CA . VAL B 1 22 ? 2.547 1.49 -7.363 1 88.56 22 VAL B CA 1
ATOM 1280 C C . VAL B 1 22 ? 2.66 1.301 -8.875 1 88.56 22 VAL B C 1
ATOM 1282 O O . VAL B 1 22 ? 3.707 0.884 -9.375 1 88.56 22 VAL B O 1
ATOM 1285 N N . MET B 1 23 ? 1.628 1.628 -9.602 1 93.12 23 MET B N 1
ATOM 1286 C CA . MET B 1 23 ? 1.552 1.367 -11.039 1 93.12 23 MET B CA 1
ATOM 1287 C C . MET B 1 23 ? 2.455 2.32 -11.812 1 93.12 23 MET B C 1
ATOM 1289 O O . MET B 1 23 ? 2.4 3.535 -11.609 1 93.12 23 MET B O 1
ATOM 1293 N N . CYS B 1 24 ? 3.266 1.733 -12.617 1 92.31 24 CYS B N 1
ATOM 1294 C CA . CYS B 1 24 ? 4.023 2.479 -13.617 1 92.31 24 CYS B CA 1
ATOM 1295 C C . CYS B 1 24 ? 3.557 2.129 -15.023 1 92.31 24 CYS B C 1
ATOM 1297 O O . CYS B 1 24 ? 2.598 1.375 -15.195 1 92.31 24 CYS B O 1
ATOM 1299 N N . LYS B 1 25 ? 4.246 2.682 -16.016 1 93.56 25 LYS B N 1
ATOM 1300 C CA . LYS B 1 25 ? 3.818 2.525 -17.406 1 93.56 25 LYS B CA 1
ATOM 1301 C C . LYS B 1 25 ? 3.773 1.053 -17.797 1 93.56 25 LYS B C 1
ATOM 1303 O O . LYS B 1 25 ? 2.789 0.59 -18.375 1 93.56 25 LYS B O 1
ATOM 1308 N N . THR B 1 26 ? 4.746 0.26 -17.422 1 93.88 26 THR B N 1
ATOM 1309 C CA . THR B 1 26 ? 4.84 -1.127 -17.875 1 93.88 26 THR B CA 1
ATOM 1310 C C . THR B 1 26 ? 3.768 -1.982 -17.203 1 93.88 26 THR B C 1
ATOM 1312 O O . THR B 1 26 ? 3.463 -3.082 -17.672 1 93.88 26 THR B O 1
ATOM 1315 N N . HIS B 1 27 ? 3.258 -1.479 -16.109 1 96.75 27 HIS B N 1
ATOM 1316 C CA . HIS B 1 27 ? 2.203 -2.217 -15.414 1 96.75 27 HIS B CA 1
ATOM 1317 C C . HIS B 1 27 ? 0.86 -2.041 -16.109 1 96.75 27 HIS B C 1
ATOM 1319 O O . HIS B 1 27 ? 0.006 -2.928 -16.062 1 96.75 27 HIS B O 1
ATOM 1325 N N . VAL B 1 28 ? 0.691 -0.83 -16.766 1 97.06 28 VAL B N 1
ATOM 1326 C CA . VAL B 1 28 ? -0.675 -0.484 -17.141 1 97.06 28 VAL B CA 1
ATOM 1327 C C . VAL B 1 28 ? -0.735 -0.163 -18.625 1 97.06 28 VAL B C 1
ATOM 1329 O O . VAL B 1 28 ? -1.799 0.175 -19.156 1 97.06 28 VAL B O 1
ATOM 1332 N N . GLN B 1 29 ? 0.261 -0.155 -19.25 1 96.81 29 GLN B N 1
ATOM 1333 C CA . GLN B 1 29 ? 0.401 -0.087 -20.688 1 96.81 29 GLN B CA 1
ATOM 1334 C C . GLN B 1 29 ? 1.28 -1.22 -21.219 1 96.81 29 GLN B C 1
ATOM 1336 O O . GLN B 1 29 ? 1.975 -1.881 -20.438 1 96.81 29 GLN B O 1
ATOM 1341 N N . LYS B 1 30 ? 1.001 -1.47 -22.562 1 95.44 30 LYS B N 1
ATOM 1342 C CA . LYS B 1 30 ? 1.873 -2.504 -23.109 1 95.44 30 LYS B CA 1
ATOM 1343 C C . LYS B 1 30 ? 3.324 -2.279 -22.688 1 95.44 30 LYS B C 1
ATOM 1345 O O . LYS B 1 30 ? 3.832 -1.158 -22.766 1 95.44 30 LYS B O 1
ATOM 1350 N N . PRO B 1 31 ? 3.916 -3.494 -22.031 1 96.31 31 PRO B N 1
ATOM 1351 C CA . PRO B 1 31 ? 3.605 -4.918 -22.172 1 96.31 31 PRO B CA 1
ATOM 1352 C C . PRO B 1 31 ? 2.76 -5.449 -21.016 1 96.31 31 PRO B C 1
ATOM 1354 O O . PRO B 1 31 ? 2.543 -6.66 -20.906 1 96.31 31 PRO B O 1
ATOM 1357 N N . TYR B 1 32 ? 2.256 -4.648 -20.125 1 96.5 32 TYR B N 1
ATOM 1358 C CA . TYR B 1 32 ? 1.459 -5.031 -18.969 1 96.5 32 TYR B CA 1
ATOM 1359 C C . TYR B 1 32 ? 2.209 -6.031 -18.094 1 96.5 32 TYR B C 1
ATOM 1361 O O . TYR B 1 32 ? 1.692 -7.109 -17.781 1 96.5 32 TYR B O 1
ATOM 1369 N N . LEU B 1 33 ? 3.275 -5.586 -17.625 1 96.19 33 LEU B N 1
ATOM 1370 C CA . LEU B 1 33 ? 4.176 -6.457 -16.891 1 96.19 33 LEU B CA 1
ATOM 1371 C C . LEU B 1 33 ? 4.129 -6.145 -15.398 1 96.19 33 LEU B C 1
ATOM 1373 O O . LEU B 1 33 ? 4.59 -5.086 -14.961 1 96.19 33 LEU B O 1
ATOM 1377 N N . LEU B 1 34 ? 3.627 -7.113 -14.648 1 96.56 34 LEU B N 1
ATOM 1378 C CA . LEU B 1 34 ? 3.68 -7 -13.195 1 96.56 34 LEU B CA 1
ATOM 1379 C C . LEU B 1 34 ? 4.543 -8.102 -12.594 1 96.56 34 LEU B C 1
ATOM 1381 O O . LEU B 1 34 ? 4.105 -9.258 -12.5 1 96.56 34 LEU B O 1
ATOM 1385 N N . ILE B 1 35 ? 5.668 -7.695 -12.156 1 95.06 35 ILE B N 1
ATOM 1386 C CA . ILE B 1 35 ? 6.586 -8.625 -11.5 1 95.06 35 ILE B CA 1
ATOM 1387 C C . ILE B 1 35 ? 6.254 -8.711 -10.008 1 95.06 35 ILE B C 1
ATOM 1389 O O . ILE B 1 35 ? 6 -7.691 -9.367 1 95.06 35 ILE B O 1
ATOM 1393 N N . ILE B 1 36 ? 6.285 -9.891 -9.477 1 94.62 36 ILE B N 1
ATOM 1394 C CA . ILE B 1 36 ? 6.031 -10.117 -8.055 1 94.62 36 ILE B CA 1
ATOM 1395 C C . ILE B 1 36 ? 7.293 -9.812 -7.25 1 94.62 36 ILE B C 1
ATOM 1397 O O . ILE B 1 36 ? 8.383 -10.266 -7.598 1 94.62 36 ILE B O 1
ATOM 1401 N N . PRO B 1 37 ? 7.129 -9.078 -6.211 1 90.44 37 PRO B N 1
ATOM 1402 C CA . PRO B 1 37 ? 8.305 -8.766 -5.395 1 90.44 37 PRO B CA 1
ATOM 1403 C C . PRO B 1 37 ? 8.984 -10.023 -4.844 1 90.44 37 PRO B C 1
ATOM 1405 O O . PRO B 1 37 ? 8.312 -10.977 -4.469 1 90.44 37 PRO B O 1
ATOM 1408 N N . THR B 1 38 ? 10.281 -9.898 -4.688 1 86.75 38 THR B N 1
ATOM 1409 C CA . THR B 1 38 ? 11.102 -11.055 -4.32 1 86.75 38 THR B CA 1
ATOM 1410 C C . THR B 1 38 ? 10.703 -11.586 -2.947 1 86.75 38 THR B C 1
ATOM 1412 O O . THR B 1 38 ? 10.602 -12.797 -2.748 1 86.75 38 THR B O 1
ATOM 1415 N N . HIS B 1 39 ? 10.461 -10.719 -2.016 1 82.06 39 HIS B N 1
ATOM 1416 C CA . HIS B 1 39 ? 10.133 -11.141 -0.659 1 82.06 39 HIS B CA 1
ATOM 1417 C C . HIS B 1 39 ? 8.805 -11.883 -0.623 1 82.06 39 HIS B C 1
ATOM 1419 O O . HIS B 1 39 ? 8.547 -12.664 0.299 1 82.06 39 HIS B O 1
ATOM 1425 N N . PHE B 1 40 ? 8.016 -11.617 -1.562 1 90.62 40 PHE B N 1
ATOM 1426 C CA . PHE B 1 40 ? 6.691 -12.227 -1.596 1 90.62 40 PHE B CA 1
ATOM 1427 C C . PHE B 1 40 ? 6.723 -13.547 -2.365 1 90.62 40 PHE B C 1
ATOM 1429 O O . PHE B 1 40 ? 5.84 -14.391 -2.197 1 90.62 40 PHE B O 1
ATOM 1436 N N . GLN B 1 41 ? 7.652 -13.672 -3.209 1 92.69 41 GLN B N 1
ATOM 1437 C CA . GLN B 1 41 ? 7.738 -14.836 -4.082 1 92.69 41 GLN B CA 1
ATOM 1438 C C . GLN B 1 41 ? 7.816 -16.125 -3.27 1 92.69 41 GLN B C 1
ATOM 1440 O O . GLN B 1 41 ? 7.285 -17.156 -3.682 1 92.69 41 GLN B O 1
ATOM 1445 N N . ARG B 1 42 ? 8.367 -16.047 -2.189 1 89.19 42 ARG B N 1
ATOM 1446 C CA . ARG B 1 42 ? 8.539 -17.25 -1.363 1 89.19 42 ARG B CA 1
ATOM 1447 C C . ARG B 1 42 ? 7.199 -17.75 -0.847 1 89.19 42 ARG B C 1
ATOM 1449 O O . ARG B 1 42 ? 7.074 -18.922 -0.477 1 89.19 42 ARG B O 1
ATOM 1456 N N . ARG B 1 43 ? 6.195 -16.953 -0.84 1 91.75 43 ARG B N 1
ATOM 1457 C CA . ARG B 1 43 ? 4.871 -17.312 -0.348 1 91.75 43 ARG B CA 1
ATOM 1458 C C . ARG B 1 43 ? 4.051 -18 -1.438 1 91.75 43 ARG B C 1
ATOM 1460 O O . ARG B 1 43 ? 2.982 -18.547 -1.165 1 91.75 43 ARG B O 1
ATOM 1467 N N . LEU B 1 44 ? 4.566 -17.984 -2.619 1 94.06 44 LEU B N 1
ATOM 1468 C CA . LEU B 1 44 ? 3.852 -18.516 -3.775 1 94.06 44 LEU B CA 1
ATOM 1469 C C . LEU B 1 44 ? 4.508 -19.797 -4.277 1 94.06 44 LEU B C 1
ATOM 1471 O O . LEU B 1 44 ? 5.68 -20.047 -3.992 1 94.06 44 LEU B O 1
ATOM 1475 N N . PRO B 1 45 ? 3.729 -20.609 -5.02 1 93.88 45 PRO B N 1
ATOM 1476 C CA . PRO B 1 45 ? 4.305 -21.844 -5.551 1 93.88 45 PRO B CA 1
ATOM 1477 C C . PRO B 1 45 ? 5.461 -21.594 -6.516 1 93.88 45 PRO B C 1
ATOM 1479 O O . PRO B 1 45 ? 5.426 -20.625 -7.289 1 93.88 45 PRO B O 1
ATOM 1482 N N . ALA B 1 46 ? 6.5 -22.484 -6.395 1 92.62 46 ALA B N 1
ATOM 1483 C CA . ALA B 1 46 ? 7.629 -22.422 -7.316 1 92.62 46 ALA B CA 1
ATOM 1484 C C . ALA B 1 46 ? 7.305 -23.109 -8.641 1 92.62 46 ALA B C 1
ATOM 1486 O O . ALA B 1 46 ? 8.117 -23.875 -9.156 1 92.62 46 ALA B O 1
ATOM 1487 N N . ARG B 1 47 ? 6.164 -23.047 -9.141 1 94.12 47 ARG B N 1
ATOM 1488 C CA . ARG B 1 47 ? 5.637 -23.562 -10.398 1 94.12 47 ARG B CA 1
ATOM 1489 C C . ARG B 1 47 ? 4.57 -22.641 -10.977 1 94.12 47 ARG B C 1
ATOM 1491 O O . ARG B 1 47 ? 4.09 -21.734 -10.281 1 94.12 47 ARG B O 1
ATOM 1498 N N . ARG B 1 48 ? 4.32 -22.922 -12.25 1 94.5 48 ARG B N 1
ATOM 1499 C CA . ARG B 1 48 ? 3.176 -22.203 -12.812 1 94.5 48 ARG B CA 1
ATOM 1500 C C . ARG B 1 48 ? 1.887 -22.578 -12.086 1 94.5 48 ARG B C 1
ATOM 1502 O O . ARG B 1 48 ? 1.647 -23.75 -11.805 1 94.5 48 ARG B O 1
ATOM 1509 N N . ALA B 1 49 ? 1.108 -21.562 -11.734 1 95.88 49 ALA B N 1
ATOM 1510 C CA . ALA B 1 49 ? -0.096 -21.812 -10.945 1 95.88 49 ALA B CA 1
ATOM 1511 C C . ALA B 1 49 ? -1.244 -20.906 -11.398 1 95.88 49 ALA B C 1
ATOM 1513 O O . ALA B 1 49 ? -1.021 -19.781 -11.812 1 95.88 49 ALA B O 1
ATOM 1514 N N . ALA B 1 50 ? -2.461 -21.438 -11.305 1 96 50 ALA B N 1
ATOM 1515 C CA . ALA B 1 50 ? -3.652 -20.609 -11.531 1 96 50 ALA B CA 1
ATOM 1516 C C . ALA B 1 50 ? -3.822 -19.578 -10.414 1 96 50 ALA B C 1
ATOM 1518 O O . ALA B 1 50 ? -3.605 -19.891 -9.242 1 96 50 ALA B O 1
ATOM 1519 N N . VAL B 1 51 ? -4.137 -18.359 -10.82 1 97.94 51 VAL B N 1
ATOM 1520 C CA . VAL B 1 51 ? -4.348 -17.25 -9.891 1 97.94 51 VAL B CA 1
ATOM 1521 C C . VAL B 1 51 ? -5.727 -16.641 -10.117 1 97.94 51 VAL B C 1
ATOM 1523 O O . VAL B 1 51 ? -6.148 -16.469 -11.266 1 97.94 51 VAL B O 1
ATOM 1526 N N . VAL B 1 52 ? -6.395 -16.312 -9.102 1 98.31 52 VAL B N 1
ATOM 1527 C CA . VAL B 1 52 ? -7.598 -15.492 -9.156 1 98.31 52 VAL B CA 1
ATOM 1528 C C . VAL B 1 52 ? -7.348 -14.172 -8.43 1 98.31 52 VAL B C 1
ATOM 1530 O O . VAL B 1 52 ? -7.016 -14.164 -7.238 1 98.31 52 VAL B O 1
ATOM 1533 N N . LEU B 1 53 ? -7.438 -13.086 -9.172 1 98.19 53 LEU B N 1
ATOM 1534 C CA . LEU B 1 53 ? -7.508 -11.781 -8.523 1 98.19 53 LEU B CA 1
ATOM 1535 C C . LEU B 1 53 ? -8.953 -11.414 -8.188 1 98.19 53 LEU B C 1
ATOM 1537 O O . LEU B 1 53 ? -9.836 -11.547 -9.039 1 98.19 53 LEU B O 1
ATOM 1541 N N . ARG B 1 54 ? -9.164 -11.039 -6.988 1 97.56 54 ARG B N 1
ATOM 1542 C CA . ARG B 1 54 ? -10.477 -10.547 -6.574 1 97.56 54 ARG B CA 1
ATOM 1543 C C . ARG B 1 54 ? -10.414 -9.055 -6.242 1 97.56 54 ARG B C 1
ATOM 1545 O O . ARG B 1 54 ? -9.523 -8.617 -5.508 1 97.56 54 ARG B O 1
ATOM 1552 N N . CYS B 1 55 ? -11.359 -8.336 -6.805 1 95.94 55 CYS B N 1
ATOM 1553 C CA . CYS B 1 55 ? -11.422 -6.891 -6.605 1 95.94 55 CYS B CA 1
ATOM 1554 C C . CYS B 1 55 ? -12.852 -6.383 -6.758 1 95.94 55 CYS B C 1
ATOM 1556 O O . CYS B 1 55 ? -13.492 -6.613 -7.785 1 95.94 55 CYS B O 1
ATOM 1558 N N . ARG B 1 56 ? -13.289 -5.719 -5.73 1 91.75 56 ARG B N 1
ATOM 1559 C CA . ARG B 1 56 ? -14.602 -5.066 -5.758 1 91.75 56 ARG B CA 1
ATOM 1560 C C . ARG B 1 56 ? -15.68 -6.035 -6.223 1 91.75 56 ARG B C 1
ATOM 1562 O O . ARG B 1 56 ? -16.5 -5.691 -7.082 1 91.75 56 ARG B O 1
ATOM 1569 N N . GLY B 1 57 ? -15.617 -7.219 -5.762 1 91.75 57 GLY B N 1
ATOM 1570 C CA . GLY B 1 57 ? -16.672 -8.188 -5.98 1 91.75 57 GLY B CA 1
ATOM 1571 C C . GLY B 1 57 ? -16.516 -8.953 -7.281 1 91.75 57 GLY B C 1
ATOM 1572 O O . GLY B 1 57 ? -17.297 -9.875 -7.562 1 91.75 57 GLY B O 1
ATOM 1573 N N . SER B 1 58 ? -15.594 -8.609 -8.102 1 96.19 58 SER B N 1
ATOM 1574 C CA . SER B 1 58 ? -15.344 -9.305 -9.352 1 96.19 58 SER B CA 1
ATOM 1575 C C . SER B 1 58 ? -14.078 -10.148 -9.273 1 96.19 58 SER B C 1
ATOM 1577 O O . SER B 1 58 ? -13.281 -9.992 -8.344 1 96.19 58 SER B O 1
ATOM 1579 N N . SER B 1 59 ? -13.992 -11.055 -10.242 1 97.62 59 SER B N 1
ATOM 1580 C CA . SER B 1 59 ? -12.844 -11.953 -10.273 1 97.62 59 SER B CA 1
ATOM 1581 C C . SER B 1 59 ? -12.219 -12.008 -11.664 1 97.62 59 SER B C 1
ATOM 1583 O O . SER B 1 59 ? -12.93 -11.914 -12.672 1 97.62 59 SER B O 1
ATOM 1585 N N . TRP B 1 60 ? -10.898 -12.172 -11.711 1 98.44 60 TRP B N 1
ATOM 1586 C CA . TRP B 1 60 ? -10.109 -12.336 -12.93 1 98.44 60 TRP B CA 1
ATOM 1587 C C . TRP B 1 60 ? -9.188 -13.547 -12.82 1 98.44 60 TRP B C 1
ATOM 1589 O O . TRP B 1 60 ? -8.43 -13.672 -11.859 1 98.44 60 TRP B O 1
ATOM 1599 N N . ILE B 1 61 ? -9.273 -14.406 -13.805 1 97.94 61 ILE B N 1
ATOM 1600 C CA . ILE B 1 61 ? -8.461 -15.617 -13.797 1 97.94 61 ILE B CA 1
ATOM 1601 C C . ILE B 1 61 ? -7.227 -15.414 -14.672 1 97.94 61 ILE B C 1
ATOM 1603 O O . ILE B 1 61 ? -7.328 -14.891 -15.789 1 97.94 61 ILE B O 1
ATOM 1607 N N . MET B 1 62 ? -6.102 -15.867 -14.125 1 98.25 62 MET B N 1
ATOM 1608 C CA . MET B 1 62 ? -4.836 -15.789 -14.844 1 98.25 62 MET B CA 1
ATOM 1609 C C . MET B 1 62 ? -3.84 -16.812 -14.32 1 98.25 62 MET B C 1
ATOM 1611 O O . MET B 1 62 ? -4.227 -17.75 -13.617 1 98.25 62 MET B O 1
ATOM 1615 N N . SER B 1 63 ? -2.588 -16.594 -14.727 1 97.31 63 SER B N 1
ATOM 1616 C CA . SER B 1 63 ? -1.558 -17.516 -14.258 1 97.31 63 SER B CA 1
ATOM 1617 C C . SER B 1 63 ? -0.385 -16.75 -13.633 1 97.31 63 SER B C 1
ATOM 1619 O O . SER B 1 63 ? -0.088 -15.625 -14.031 1 97.31 63 SER B O 1
ATOM 1621 N N . TYR B 1 64 ? 0.15 -17.375 -12.664 1 97.31 64 TYR B N 1
ATOM 1622 C CA . TYR B 1 64 ? 1.42 -16.953 -12.078 1 97.31 64 TYR B CA 1
ATOM 1623 C C . TYR B 1 64 ? 2.572 -17.781 -12.641 1 97.31 64 TYR B C 1
ATOM 1625 O O . TYR B 1 64 ? 2.531 -19.016 -12.617 1 97.31 64 TYR B O 1
ATOM 1633 N N . CYS B 1 65 ? 3.605 -17.109 -13.133 1 97.25 65 CYS B N 1
ATOM 1634 C CA . CYS B 1 65 ? 4.762 -17.766 -13.727 1 97.25 65 CYS B CA 1
ATOM 1635 C C . CYS B 1 65 ? 5.848 -18 -12.688 1 97.25 65 CYS B C 1
ATOM 1637 O O . CYS B 1 65 ? 6.934 -17.438 -12.773 1 97.25 65 CYS B O 1
ATOM 1639 N N . GLY B 1 66 ? 5.551 -18.938 -11.828 1 95.38 66 GLY B N 1
ATOM 1640 C CA . GLY B 1 66 ? 6.477 -19.234 -10.75 1 95.38 66 GLY B CA 1
ATOM 1641 C C . GLY B 1 66 ? 7.66 -20.078 -11.18 1 95.38 66 GLY B C 1
ATOM 1642 O O . GLY B 1 66 ? 8.648 -20.188 -10.453 1 95.38 66 GLY B O 1
ATOM 1643 N N . ASP B 1 67 ? 7.543 -20.547 -12.305 1 95.06 67 ASP B N 1
ATOM 1644 C CA . ASP B 1 67 ? 8.562 -21.453 -12.82 1 95.06 67 ASP B CA 1
ATOM 1645 C C . ASP B 1 67 ? 9.594 -20.703 -13.664 1 95.06 67 ASP B C 1
ATOM 1647 O O . ASP B 1 67 ? 10.57 -21.281 -14.125 1 95.06 67 ASP B O 1
ATOM 1651 N N . THR B 1 68 ? 9.422 -19.469 -13.883 1 95.44 68 THR B N 1
ATOM 1652 C CA . THR B 1 68 ? 10.328 -18.672 -14.703 1 95.44 68 THR B CA 1
ATOM 1653 C C . THR B 1 68 ? 11.242 -17.812 -13.82 1 95.44 68 THR B C 1
ATOM 1655 O O . THR B 1 68 ? 11.016 -17.703 -12.617 1 95.44 68 THR B O 1
ATOM 1658 N N . LYS B 1 69 ? 12.297 -17.266 -14.336 1 93.44 69 LYS B N 1
ATOM 1659 C CA . LYS B 1 69 ? 13.18 -16.344 -13.641 1 93.44 69 LYS B CA 1
ATOM 1660 C C . LYS B 1 69 ? 12.43 -15.086 -13.219 1 93.44 69 LYS B C 1
ATOM 1662 O O . LYS B 1 69 ? 12.562 -14.625 -12.078 1 93.44 69 LYS B O 1
ATOM 1667 N N . LEU B 1 70 ? 11.719 -14.641 -14.258 1 94 70 LEU B N 1
ATOM 1668 C CA . LEU B 1 70 ? 10.875 -13.484 -13.984 1 94 70 LEU B CA 1
ATOM 1669 C C . LEU B 1 70 ? 9.508 -13.922 -13.477 1 94 70 LEU B C 1
ATOM 1671 O O . LEU B 1 70 ? 8.664 -14.375 -14.25 1 94 70 LEU B O 1
ATOM 1675 N N . LYS B 1 71 ? 9.391 -13.844 -12.203 1 96.06 71 LYS B N 1
ATOM 1676 C CA . LYS B 1 71 ? 8.133 -14.258 -11.578 1 96.06 71 LYS B CA 1
ATOM 1677 C C . LYS B 1 71 ? 7.082 -13.156 -11.695 1 96.06 71 LYS B C 1
ATOM 1679 O O . LYS B 1 71 ? 7.238 -12.078 -11.125 1 96.06 71 LYS B O 1
ATOM 1684 N N . ARG B 1 72 ? 6.059 -13.422 -12.461 1 97.25 72 ARG B N 1
ATOM 1685 C CA . ARG B 1 72 ? 5.078 -12.406 -12.844 1 97.25 72 ARG B CA 1
ATOM 1686 C C . ARG B 1 72 ? 3.707 -13.031 -13.078 1 97.25 72 ARG B C 1
ATOM 1688 O O . ARG B 1 72 ? 3.582 -14.25 -13.164 1 97.25 72 ARG B O 1
ATOM 1695 N N . LEU B 1 73 ? 2.717 -12.203 -13.102 1 97.75 73 LEU B N 1
ATOM 1696 C CA . LEU B 1 73 ? 1.411 -12.602 -13.609 1 97.75 73 LEU B CA 1
ATOM 1697 C C . LEU B 1 73 ? 1.392 -12.578 -15.141 1 97.75 73 LEU B C 1
ATOM 1699 O O . LEU B 1 73 ? 2.029 -11.719 -15.758 1 97.75 73 LEU B O 1
ATOM 1703 N N . ASP B 1 74 ? 0.657 -13.477 -15.734 1 97 74 ASP B N 1
ATOM 1704 C CA . ASP B 1 74 ? 0.666 -13.57 -17.188 1 97 74 ASP B CA 1
ATOM 1705 C C . ASP B 1 74 ? -0.296 -12.555 -17.812 1 97 74 ASP B C 1
ATOM 1707 O O . ASP B 1 74 ? -0.607 -11.531 -17.203 1 97 74 ASP B O 1
ATOM 1711 N N . GLN B 1 75 ? -0.745 -12.773 -19.062 1 95.94 75 GLN B N 1
ATOM 1712 C CA . GLN B 1 75 ? -1.513 -11.82 -19.859 1 95.94 75 GLN B CA 1
ATOM 1713 C C . GLN B 1 75 ? -2.846 -11.492 -19.203 1 95.94 75 GLN B C 1
ATOM 1715 O O . GLN B 1 75 ? -3.461 -10.469 -19.5 1 95.94 75 GLN B O 1
ATOM 1720 N N . GLY B 1 76 ? -3.301 -12.344 -18.359 1 97.81 76 GLY B N 1
ATOM 1721 C CA . GLY B 1 76 ? -4.523 -12.055 -17.625 1 97.81 76 GLY B CA 1
ATOM 1722 C C . GLY B 1 76 ? -4.453 -10.758 -16.844 1 97.81 76 GLY B C 1
ATOM 1723 O O . GLY B 1 76 ? -5.48 -10.133 -16.578 1 97.81 76 GLY B O 1
ATOM 1724 N N . TRP B 1 77 ? -3.285 -10.328 -16.484 1 98.44 77 TRP B N 1
ATOM 1725 C CA . TRP B 1 77 ? -3.092 -9.062 -15.797 1 98.44 77 TRP B CA 1
ATOM 1726 C C . TRP B 1 77 ? -3.594 -7.895 -16.641 1 98.44 77 TRP B C 1
ATOM 1728 O O . TRP B 1 77 ? -4.211 -6.961 -16.125 1 98.44 77 TRP B O 1
ATOM 1738 N N . GLU B 1 78 ? -3.33 -7.988 -17.891 1 98.56 78 GLU B N 1
ATOM 1739 C CA . GLU B 1 78 ? -3.805 -6.934 -18.781 1 98.56 78 GLU B CA 1
ATOM 1740 C C . GLU B 1 78 ? -5.316 -6.75 -18.656 1 98.56 78 GLU B C 1
ATOM 1742 O O . GLU B 1 78 ? -5.805 -5.621 -18.594 1 98.56 78 GLU B O 1
ATOM 1747 N N . HIS B 1 79 ? -6.094 -7.777 -18.641 1 98.31 79 HIS B N 1
ATOM 1748 C CA . HIS B 1 79 ? -7.547 -7.703 -18.531 1 98.31 79 HIS B CA 1
ATOM 1749 C C . HIS B 1 79 ? -7.957 -7.035 -17.219 1 98.31 79 HIS B C 1
ATOM 1751 O O . HIS B 1 79 ? -8.859 -6.195 -17.203 1 98.31 79 HIS B O 1
ATOM 1757 N N . PHE B 1 80 ? -7.266 -7.414 -16.219 1 98.44 80 PHE B N 1
ATOM 1758 C CA . PHE B 1 80 ? -7.547 -6.801 -14.93 1 98.44 80 PHE B CA 1
ATOM 1759 C C . PHE B 1 80 ? -7.262 -5.305 -14.969 1 98.44 80 PHE B C 1
ATOM 1761 O O . PHE B 1 80 ? -8.102 -4.496 -14.555 1 98.44 80 PHE B O 1
ATOM 1768 N N . ALA B 1 81 ? -6.039 -4.992 -15.406 1 98.31 81 ALA B N 1
ATOM 1769 C CA . ALA B 1 81 ? -5.602 -3.6 -15.43 1 98.31 81 ALA B CA 1
ATOM 1770 C C . ALA B 1 81 ? -6.555 -2.736 -16.25 1 98.31 81 ALA B C 1
ATOM 1772 O O . ALA B 1 81 ? -6.957 -1.657 -15.82 1 98.31 81 ALA B O 1
ATOM 1773 N N . VAL B 1 82 ? -6.961 -3.223 -17.406 1 98.19 82 VAL B N 1
ATOM 1774 C CA . VAL B 1 82 ? -7.82 -2.482 -18.328 1 98.19 82 VAL B CA 1
ATOM 1775 C C . VAL B 1 82 ? -9.219 -2.355 -17.734 1 98.19 82 VAL B C 1
ATOM 1777 O O . VAL B 1 82 ? -9.789 -1.263 -17.703 1 98.19 82 VAL B O 1
ATOM 1780 N N . HIS B 1 83 ? -9.734 -3.447 -17.203 1 97.62 83 HIS B N 1
ATOM 1781 C CA . HIS B 1 83 ? -11.086 -3.453 -16.672 1 97.62 83 HIS B CA 1
ATOM 1782 C C . HIS B 1 83 ? -11.195 -2.572 -15.43 1 97.62 83 HIS B C 1
ATOM 1784 O O . HIS B 1 83 ? -12.242 -1.97 -15.188 1 97.62 83 HIS B O 1
ATOM 1790 N N . ASN B 1 84 ? -10.148 -2.504 -14.727 1 96.56 84 ASN B N 1
ATOM 1791 C CA . ASN B 1 84 ? -10.172 -1.668 -13.523 1 96.56 84 ASN B CA 1
ATOM 1792 C C . ASN B 1 84 ? -9.633 -0.269 -13.812 1 96.56 84 ASN B C 1
ATOM 1794 O O . ASN B 1 84 ? -9.422 0.519 -12.883 1 96.56 84 ASN B O 1
ATOM 1798 N N . ARG B 1 85 ? -9.32 -0.005 -15.031 1 95.94 85 ARG B N 1
ATOM 1799 C CA . ARG B 1 85 ? -8.891 1.311 -15.492 1 95.94 85 ARG B CA 1
ATOM 1800 C C . ARG B 1 85 ? -7.684 1.806 -14.703 1 95.94 85 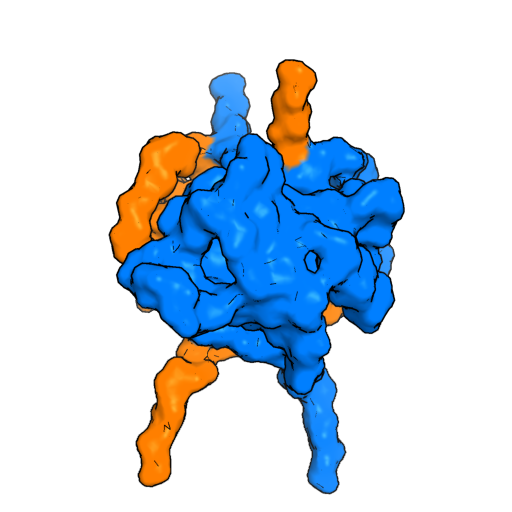ARG B C 1
ATOM 1802 O O . ARG B 1 85 ? -7.656 2.955 -14.258 1 95.94 85 ARG B O 1
ATOM 1809 N N . LEU B 1 86 ? -6.766 0.935 -14.508 1 96.25 86 LEU B N 1
ATOM 1810 C CA . LEU B 1 86 ? -5.562 1.307 -13.773 1 96.25 86 LEU B CA 1
ATOM 1811 C C . LEU B 1 86 ? -4.758 2.346 -14.539 1 96.25 86 LEU B C 1
ATOM 1813 O O . LEU B 1 86 ? -4.617 2.252 -15.758 1 96.25 86 LEU B O 1
ATOM 1817 N N . GLN B 1 87 ? -4.273 3.355 -13.812 1 94.5 87 GLN B N 1
ATOM 1818 C CA . GLN B 1 87 ? -3.438 4.41 -14.367 1 94.5 87 GLN B CA 1
ATOM 1819 C C . GLN B 1 87 ? -2.096 4.492 -13.648 1 94.5 87 GLN B C 1
ATOM 1821 O O . GLN B 1 87 ? -1.958 4 -12.523 1 94.5 87 GLN B O 1
ATOM 1826 N N . VAL B 1 88 ? -1.135 5.051 -14.367 1 92.06 88 VAL B N 1
ATOM 1827 C CA . VAL B 1 88 ? 0.15 5.34 -13.742 1 92.06 88 VAL B CA 1
ATOM 1828 C C . VAL B 1 88 ? -0.069 6.16 -12.469 1 92.06 88 VAL B C 1
ATOM 1830 O O . VAL B 1 88 ? -0.823 7.133 -12.477 1 92.06 88 VAL B O 1
ATOM 1833 N N . GLY B 1 89 ? 0.49 5.719 -11.359 1 88.81 89 GLY B N 1
ATOM 1834 C CA . GLY B 1 89 ? 0.357 6.426 -10.102 1 88.81 89 GLY B CA 1
ATOM 1835 C C . GLY B 1 89 ? -0.668 5.801 -9.172 1 88.81 89 GLY B C 1
ATOM 1836 O O . GLY B 1 89 ? -0.681 6.086 -7.969 1 88.81 89 GLY B O 1
ATOM 1837 N N . ASP B 1 90 ? -1.584 5.055 -9.734 1 92.19 90 ASP B N 1
ATOM 1838 C CA . ASP B 1 90 ? -2.434 4.246 -8.859 1 92.19 90 ASP B CA 1
ATOM 1839 C C . ASP B 1 90 ? -1.604 3.252 -8.055 1 92.19 90 ASP B C 1
ATOM 1841 O O . ASP B 1 90 ? -0.444 2.994 -8.383 1 92.19 90 ASP B O 1
ATOM 1845 N N . ALA B 1 91 ? -2.143 2.768 -6.977 1 92.94 91 ALA B N 1
ATOM 1846 C CA . ALA B 1 91 ? -1.501 1.703 -6.211 1 92.94 91 ALA B CA 1
ATOM 1847 C C . ALA B 1 91 ? -2.426 0.497 -6.066 1 92.94 91 ALA B C 1
ATOM 1849 O O . ALA B 1 91 ? -3.65 0.645 -6.043 1 92.94 91 ALA B O 1
ATOM 1850 N N . CYS B 1 92 ? -1.824 -0.654 -5.992 1 95.06 92 CYS B N 1
ATOM 1851 C CA . CYS B 1 92 ? -2.543 -1.879 -5.656 1 95.06 92 CYS B CA 1
ATOM 1852 C C . CYS B 1 92 ? -1.953 -2.535 -4.414 1 95.06 92 CYS B C 1
ATOM 1854 O O . CYS B 1 92 ? -0.732 -2.607 -4.266 1 95.06 92 CYS B O 1
ATOM 1856 N N . VAL B 1 93 ? -2.797 -2.936 -3.541 1 94.19 93 VAL B N 1
ATOM 1857 C CA . VAL B 1 93 ? -2.441 -3.822 -2.438 1 94.19 93 VAL B CA 1
ATOM 1858 C C . VAL B 1 93 ? -2.955 -5.23 -2.721 1 94.19 93 VAL B C 1
ATOM 1860 O O . VAL B 1 93 ? -4.145 -5.426 -2.979 1 94.19 93 VAL B O 1
ATOM 1863 N N . PHE B 1 94 ? -2.047 -6.203 -2.68 1 95.25 94 PHE B N 1
ATOM 1864 C CA . PHE B 1 94 ? -2.381 -7.605 -2.885 1 95.25 94 PHE B CA 1
ATOM 1865 C C . PHE B 1 94 ? -2.268 -8.383 -1.581 1 95.25 94 PHE B C 1
ATOM 1867 O O . PHE B 1 94 ? -1.237 -8.336 -0.907 1 95.25 94 PHE B O 1
ATOM 1874 N N . GLU B 1 95 ? -3.285 -9.062 -1.257 1 94.81 95 GLU B N 1
ATOM 1875 C CA . GLU B 1 95 ? -3.246 -9.945 -0.095 1 94.81 95 GLU B CA 1
ATOM 1876 C C . GLU B 1 95 ? -3.457 -11.398 -0.499 1 94.81 95 GLU B C 1
ATOM 1878 O O . GLU B 1 95 ? -4.406 -11.719 -1.219 1 94.81 95 GLU B O 1
ATOM 1883 N N . LEU B 1 96 ? -2.592 -12.258 -0.03 1 94.94 96 LEU B N 1
ATOM 1884 C CA . LEU B 1 96 ? -2.693 -13.68 -0.324 1 94.94 96 LEU B CA 1
ATOM 1885 C C . LEU B 1 96 ? -3.752 -14.344 0.553 1 94.94 96 LEU B C 1
ATOM 1887 O O . LEU B 1 96 ? -3.598 -14.414 1.774 1 94.94 96 LEU B O 1
ATOM 1891 N N . VAL B 1 97 ? -4.766 -14.859 -0.09 1 94.38 97 VAL B N 1
ATOM 1892 C CA . VAL B 1 97 ? -5.898 -15.414 0.639 1 94.38 97 VAL B CA 1
ATOM 1893 C C . VAL B 1 97 ? -5.797 -16.938 0.67 1 94.38 97 VAL B C 1
ATOM 1895 O O . VAL B 1 97 ? -6.188 -17.578 1.652 1 94.38 97 VAL B O 1
ATOM 1898 N N . SER B 1 98 ? -5.316 -17.438 -0.422 1 93.88 98 SER B N 1
ATOM 1899 C CA . SER B 1 98 ? -5.195 -18.891 -0.575 1 93.88 98 SER B CA 1
ATOM 1900 C C . SER B 1 98 ? -4.066 -19.25 -1.533 1 93.88 98 SER B C 1
ATOM 1902 O O . SER B 1 98 ? -3.588 -18.391 -2.287 1 93.88 98 SER B O 1
ATOM 1904 N N . GLY B 1 99 ? -3.59 -20.531 -1.426 1 93.94 99 GLY B N 1
ATOM 1905 C CA . GLY B 1 99 ? -2.605 -21.062 -2.361 1 93.94 99 GLY B CA 1
ATOM 1906 C C . GLY B 1 99 ? -1.177 -20.766 -1.944 1 93.94 99 GLY B C 1
ATOM 1907 O O . GLY B 1 99 ? -0.317 -20.516 -2.789 1 93.94 99 GLY B O 1
ATOM 1908 N N . TYR B 1 100 ? -0.898 -20.797 -0.816 1 88.81 100 TYR B N 1
ATOM 1909 C CA . TYR B 1 100 ? 0.432 -20.609 -0.249 1 88.81 100 TYR B CA 1
ATOM 1910 C C . TYR B 1 100 ? 1.393 -21.688 -0.737 1 88.81 100 TYR B C 1
ATOM 1912 O O . TYR B 1 100 ? 0.976 -22.797 -1.038 1 88.81 100 TYR B O 1
ATOM 1920 N N . ALA B 1 101 ? 2.691 -21.344 -0.935 1 88.31 101 ALA B N 1
ATOM 1921 C CA . ALA B 1 101 ? 3.727 -22.266 -1.38 1 88.31 101 ALA B CA 1
ATOM 1922 C C . ALA B 1 101 ? 3.67 -23.578 -0.592 1 88.31 101 ALA B C 1
ATOM 1924 O O . ALA B 1 101 ? 3.875 -24.656 -1.151 1 88.31 101 ALA B O 1
ATOM 1925 N N . GLY B 1 102 ? 3.195 -23.641 0.611 1 79.56 102 GLY B N 1
ATOM 1926 C CA . GLY B 1 102 ? 3.258 -24.797 1.479 1 79.56 102 GLY B CA 1
ATOM 1927 C C . GLY B 1 102 ? 2 -25.656 1.43 1 79.56 102 GLY B C 1
ATOM 1928 O O . GLY B 1 102 ? 1.921 -26.688 2.088 1 79.56 102 GLY B O 1
ATOM 1929 N N . ASP B 1 103 ? 1.121 -25.328 0.578 1 80.44 103 ASP B N 1
ATOM 1930 C CA . ASP B 1 103 ? -0.148 -26.047 0.581 1 80.44 103 ASP B CA 1
ATOM 1931 C C . ASP B 1 103 ? -0.099 -27.25 -0.361 1 80.44 103 ASP B C 1
ATOM 1933 O O . ASP B 1 103 ? -1.128 -27.875 -0.64 1 80.44 103 ASP B O 1
ATOM 1937 N N . GLY B 1 104 ? 1.055 -27.641 -0.864 1 75 104 GLY B N 1
ATOM 1938 C CA . GLY B 1 104 ? 1.22 -28.797 -1.73 1 75 104 GLY B CA 1
ATOM 1939 C C . GLY B 1 104 ? 0.625 -28.594 -3.111 1 75 104 GLY B C 1
ATOM 1940 O O . GLY B 1 104 ? 0.369 -29.562 -3.83 1 75 104 GLY B O 1
ATOM 1941 N N . GLY B 1 105 ? 0.312 -27.438 -3.391 1 69.62 105 GLY B N 1
ATOM 1942 C CA . GLY B 1 105 ? -0.194 -27.156 -4.723 1 69.62 105 GLY B CA 1
ATOM 1943 C C . GLY B 1 105 ? -1.653 -27.531 -4.898 1 69.62 105 GLY B C 1
ATOM 1944 O O . GLY B 1 105 ? -2.158 -27.562 -6.023 1 69.62 105 GLY B O 1
ATOM 1945 N N . LYS B 1 106 ? -2.318 -27.766 -3.951 1 76.75 106 LYS B N 1
ATOM 1946 C CA . LYS B 1 106 ? -3.691 -28.25 -4.008 1 76.75 106 LYS B CA 1
ATOM 1947 C C . LYS B 1 106 ? -4.684 -27.109 -4.172 1 76.75 106 LYS B C 1
ATOM 1949 O O . LYS B 1 106 ? -5.781 -27.297 -4.703 1 76.75 106 LYS B O 1
ATOM 1954 N N . ARG B 1 107 ? -4.324 -25.953 -3.766 1 86.75 107 ARG B N 1
ATOM 1955 C CA . ARG B 1 107 ? -5.273 -24.844 -3.814 1 86.75 107 ARG B CA 1
ATOM 1956 C C . ARG B 1 107 ? -4.828 -23.797 -4.816 1 86.75 107 ARG B C 1
ATOM 1958 O O . ARG B 1 107 ? -3.631 -23.578 -5.012 1 86.75 107 ARG B O 1
ATOM 1965 N N . GLU B 1 108 ? -5.77 -23.219 -5.465 1 93.75 108 GLU B N 1
ATOM 1966 C CA . GLU B 1 108 ? -5.523 -22.094 -6.348 1 93.75 108 GLU B CA 1
ATOM 1967 C C . GLU B 1 108 ? -5.023 -20.875 -5.562 1 93.75 108 GLU B C 1
ATOM 1969 O O . GLU B 1 108 ? -5.391 -20.688 -4.398 1 93.75 108 GLU B O 1
ATOM 1974 N N . VAL B 1 109 ? -4.141 -20.234 -6.199 1 96.94 109 VAL B N 1
ATOM 1975 C CA . VAL B 1 109 ? -3.689 -18.984 -5.594 1 96.94 109 VAL B CA 1
ATOM 1976 C C . VAL B 1 109 ? -4.781 -17.922 -5.723 1 96.94 109 VAL B C 1
ATOM 1978 O O . VAL B 1 109 ? -5.262 -17.641 -6.824 1 96.94 109 VAL B O 1
ATOM 1981 N N . VAL B 1 110 ? -5.195 -17.344 -4.617 1 97.44 110 VAL B N 1
ATOM 1982 C CA . VAL B 1 110 ? -6.18 -16.266 -4.621 1 97.44 110 VAL B CA 1
ATOM 1983 C C . VAL B 1 110 ? -5.582 -15.016 -3.969 1 97.44 110 VAL B C 1
ATOM 1985 O O . VAL B 1 110 ? -5.109 -15.07 -2.832 1 97.44 110 VAL B O 1
ATOM 1988 N N . LEU B 1 111 ? -5.605 -13.922 -4.707 1 97.31 111 LEU B N 1
ATOM 1989 C CA . LEU B 1 111 ? -5.184 -12.633 -4.188 1 97.31 111 LEU B CA 1
ATOM 1990 C C . LEU B 1 111 ? -6.355 -11.656 -4.129 1 97.31 111 LEU B C 1
ATOM 1992 O O . LEU B 1 111 ? -7.031 -11.43 -5.137 1 97.31 111 LEU B O 1
ATOM 1996 N N . GLU B 1 112 ? -6.57 -11.164 -2.945 1 96.88 112 GLU B N 1
ATOM 1997 C CA . GLU B 1 112 ? -7.473 -10.023 -2.801 1 96.88 112 GLU B CA 1
ATOM 1998 C C . GLU B 1 112 ? -6.762 -8.711 -3.127 1 96.88 112 GLU B C 1
ATOM 2000 O O . GLU B 1 112 ? -5.672 -8.445 -2.617 1 96.88 112 GLU B O 1
ATOM 2005 N N . VAL B 1 113 ? -7.359 -7.867 -4.016 1 97.12 113 VAL B N 1
ATOM 2006 C CA . VAL B 1 113 ? -6.676 -6.672 -4.492 1 97.12 113 VAL B CA 1
ATOM 2007 C C . VAL B 1 113 ? -7.477 -5.43 -4.102 1 97.12 113 VAL B C 1
ATOM 2009 O O . VAL B 1 113 ? -8.688 -5.359 -4.348 1 97.12 113 VAL B O 1
ATOM 2012 N N . GLN B 1 114 ? -6.867 -4.555 -3.475 1 95.56 114 GLN B N 1
ATOM 2013 C CA . GLN B 1 114 ? -7.395 -3.213 -3.254 1 95.56 114 GLN B CA 1
ATOM 2014 C C . GLN B 1 114 ? -6.703 -2.195 -4.156 1 95.56 114 GLN B C 1
ATOM 2016 O O . GLN B 1 114 ? -5.473 -2.119 -4.188 1 95.56 114 GLN B O 1
ATOM 2021 N N . VAL B 1 115 ? -7.477 -1.461 -4.883 1 95.62 115 VAL B N 1
ATOM 2022 C CA . VAL B 1 115 ? -6.945 -0.433 -5.773 1 95.62 115 VAL B CA 1
ATOM 2023 C C . VAL B 1 115 ? -7.09 0.94 -5.121 1 95.62 115 VAL B C 1
ATOM 2025 O O . VAL B 1 115 ? -8.164 1.285 -4.617 1 95.62 115 VAL B O 1
ATOM 2028 N N . LEU B 1 116 ? -6.012 1.679 -5.105 1 92.5 116 LEU B N 1
ATOM 2029 C CA . LEU B 1 116 ? -5.988 3.066 -4.656 1 92.5 116 LEU B CA 1
ATOM 2030 C C . LEU B 1 116 ? -5.715 4.008 -5.824 1 92.5 116 LEU B C 1
ATOM 2032 O O . LEU B 1 116 ? -4.707 3.865 -6.523 1 92.5 116 LEU B O 1
ATOM 2036 N N . ARG B 1 117 ? -6.539 4.953 -5.941 1 92.31 117 ARG B N 1
ATOM 2037 C CA . ARG B 1 117 ? -6.445 5.844 -7.094 1 92.31 117 ARG B CA 1
ATOM 2038 C C . ARG B 1 117 ? -5.547 7.039 -6.785 1 92.31 117 ARG B C 1
ATOM 2040 O O . ARG B 1 117 ? -5.641 7.633 -5.711 1 92.31 117 ARG B O 1
ATOM 2047 N N . ARG B 1 118 ? -4.625 7.281 -7.641 1 82.88 118 ARG B N 1
ATOM 2048 C CA . ARG B 1 118 ? -3.744 8.43 -7.48 1 82.88 118 ARG B CA 1
ATOM 2049 C C . ARG B 1 118 ? -4.535 9.734 -7.52 1 82.88 118 ARG B C 1
ATOM 2051 O O . ARG B 1 118 ? -4.16 10.711 -6.867 1 82.88 118 ARG B O 1
ATOM 2058 N N . GLY B 1 119 ? -5.641 9.703 -8.094 1 72.94 119 GLY B N 1
ATOM 2059 C CA . GLY B 1 119 ? -6.422 10.914 -8.297 1 72.94 119 GLY B CA 1
ATOM 2060 C C . GLY B 1 119 ? -5.812 11.852 -9.32 1 72.94 119 GLY B C 1
ATOM 2061 O O . GLY B 1 119 ? -4.922 11.461 -10.078 1 72.94 119 GLY B O 1
ATOM 2062 N N . GLY B 1 120 ? -6.309 12.977 -9.656 1 61.44 120 GLY B N 1
ATOM 2063 C CA . GLY B 1 120 ? -6.02 13.977 -10.672 1 61.44 120 GLY B CA 1
ATOM 2064 C C . GLY B 1 120 ? -4.664 14.633 -10.5 1 61.44 120 GLY B C 1
ATOM 2065 O O . GLY B 1 120 ? -4.395 15.68 -11.094 1 61.44 120 GLY B O 1
ATOM 2066 N N . LEU B 1 121 ? -3.916 14.133 -9.547 1 55.28 121 LEU B N 1
ATOM 2067 C CA . LEU B 1 121 ? -2.658 14.852 -9.359 1 55.28 121 LEU B CA 1
ATOM 2068 C C . LEU B 1 121 ? -1.688 14.555 -10.5 1 55.28 121 LEU B C 1
ATOM 2070 O O . LEU B 1 121 ? -1.743 13.477 -11.102 1 55.28 121 LEU B O 1
ATOM 2074 N N . PRO B 1 122 ? -1.095 15.703 -10.93 1 53.22 122 PRO B N 1
ATOM 2075 C CA . PRO B 1 122 ? -0.099 15.5 -11.984 1 53.22 122 PRO B CA 1
ATOM 2076 C C . PRO B 1 122 ? 0.859 14.352 -11.68 1 53.22 122 PRO B C 1
ATOM 2078 O O . PRO B 1 122 ? 1.129 14.062 -10.516 1 53.22 122 PRO B O 1
ATOM 2081 N N . GLU B 1 123 ? 1.028 13.516 -12.688 1 53.25 123 GLU B N 1
ATOM 2082 C CA . GLU B 1 123 ? 1.93 12.367 -12.625 1 53.25 123 GLU B CA 1
ATOM 2083 C C . GLU B 1 123 ? 3.244 12.734 -11.945 1 53.25 123 GLU B C 1
ATOM 2085 O O . GLU B 1 123 ? 3.795 13.812 -12.188 1 53.25 123 GLU B O 1
ATOM 2090 N N . PRO B 1 124 ? 3.477 12.172 -10.844 1 48.25 124 PRO B N 1
ATOM 2091 C CA . PRO B 1 124 ? 4.824 12.484 -10.359 1 48.25 124 PRO B CA 1
ATOM 2092 C C . PRO B 1 124 ? 5.867 12.477 -11.477 1 48.25 124 PRO B C 1
ATOM 2094 O O . PRO B 1 124 ? 5.879 11.562 -12.305 1 48.25 124 PRO B O 1
ATOM 2097 N N . GLU B 1 125 ? 6.078 13.68 -11.922 1 45.88 125 GLU B N 1
ATOM 2098 C CA . GLU B 1 125 ? 7.074 13.766 -12.984 1 45.88 125 GLU B CA 1
ATOM 2099 C C . GLU B 1 125 ? 8.047 12.586 -12.938 1 45.88 125 GLU B C 1
ATOM 2101 O O . GLU B 1 125 ? 8.461 12.07 -13.977 1 45.88 125 GLU B O 1
ATOM 2106 N N . ASP B 1 126 ? 8.695 12.398 -11.922 1 43.31 126 ASP B N 1
ATOM 2107 C CA . ASP B 1 126 ? 9.805 11.461 -11.82 1 43.31 126 ASP B CA 1
ATOM 2108 C C . ASP B 1 126 ? 9.305 10.039 -11.594 1 43.31 126 ASP B C 1
ATOM 2110 O O . ASP B 1 126 ? 10.07 9.148 -11.211 1 43.31 126 ASP B O 1
ATOM 2114 N N . LEU B 1 127 ? 8.062 9.859 -11.391 1 43.53 127 LEU B N 1
ATOM 2115 C CA . LEU B 1 127 ? 7.664 8.461 -11.352 1 43.53 127 LEU B CA 1
ATOM 2116 C C . LEU B 1 127 ? 8.031 7.75 -12.648 1 43.53 127 LEU B C 1
ATOM 2118 O O . LEU B 1 127 ? 7.359 6.801 -13.055 1 43.53 127 LEU B O 1
ATOM 2122 N N . ALA B 1 128 ? 8.773 8.484 -13.586 1 34.88 128 ALA B N 1
ATOM 2123 C CA . ALA B 1 128 ? 9.258 7.805 -14.789 1 34.88 128 ALA B CA 1
ATOM 2124 C C . ALA B 1 128 ? 9.508 6.324 -14.516 1 34.88 128 ALA B C 1
ATOM 2126 O O . ALA B 1 128 ? 9.508 5.512 -15.445 1 34.88 128 ALA B O 1
ATOM 2127 N N . THR B 1 129 ? 10.305 5.961 -13.562 1 33.5 129 THR B N 1
ATOM 2128 C CA . THR B 1 129 ? 11.188 4.797 -13.586 1 33.5 129 THR B CA 1
ATOM 2129 C C . THR B 1 129 ? 10.383 3.51 -13.406 1 33.5 129 THR B C 1
ATOM 2131 O O . THR B 1 129 ? 9.266 3.535 -12.898 1 33.5 129 THR B O 1
ATOM 2134 N N . LYS B 1 130 ? 11.078 2.342 -13.445 1 34.97 130 LYS B N 1
ATOM 2135 C CA . LYS B 1 130 ? 10.711 0.932 -13.367 1 34.97 130 LYS B CA 1
ATOM 2136 C C . LYS B 1 130 ? 9.82 0.666 -12.156 1 34.97 130 LYS B C 1
ATOM 2138 O O . LYS B 1 130 ? 10.055 1.204 -11.07 1 34.97 130 LYS B O 1
ATOM 2143 N N . GLY B 1 131 ? 8.594 0.448 -12.414 1 32.16 131 GLY B N 1
ATOM 2144 C CA . GLY B 1 131 ? 7.609 -0.042 -11.461 1 32.16 131 GLY B CA 1
ATOM 2145 C C . GLY B 1 131 ? 8.227 -0.799 -10.297 1 32.16 131 GLY B C 1
ATOM 2146 O O . GLY B 1 131 ? 8.547 -1.983 -10.422 1 32.16 131 GLY B O 1
ATOM 2147 N N . ASP B 1 132 ? 9.234 -0.359 -9.602 1 33.44 132 ASP B N 1
ATOM 2148 C CA . ASP B 1 132 ? 9.836 -1.21 -8.578 1 33.44 132 ASP B CA 1
ATOM 2149 C C . ASP B 1 132 ? 8.773 -1.72 -7.605 1 33.44 132 ASP B C 1
ATOM 2151 O O . ASP B 1 132 ? 7.996 -0.936 -7.059 1 33.44 132 ASP B O 1
ATOM 2155 N N . THR B 1 133 ? 8.164 -2.75 -7.902 1 35.16 133 THR B N 1
ATOM 2156 C CA . THR B 1 133 ? 7.434 -3.482 -6.875 1 35.16 133 THR B CA 1
ATOM 2157 C C . THR B 1 133 ? 8.102 -3.309 -5.512 1 35.16 133 THR B C 1
ATOM 2159 O O . THR B 1 133 ? 9.328 -3.24 -5.422 1 35.16 133 THR B O 1
ATOM 2162 N N . ALA B 1 134 ? 7.598 -2.686 -4.602 1 35.69 134 ALA B N 1
ATOM 2163 C CA . ALA B 1 134 ? 7.984 -2.18 -3.285 1 35.69 134 ALA B CA 1
ATOM 2164 C C . ALA B 1 134 ? 9.086 -3.035 -2.672 1 35.69 134 ALA B C 1
ATOM 2166 O O . ALA B 1 134 ? 8.828 -3.867 -1.799 1 35.69 134 ALA B O 1
ATOM 2167 N N . ASP B 1 135 ? 10.102 -3.703 -3.357 1 31.36 135 ASP B N 1
ATOM 2168 C CA . ASP B 1 135 ? 11.133 -4.031 -2.379 1 31.36 135 ASP B CA 1
ATOM 2169 C C . ASP B 1 135 ? 11.719 -2.77 -1.756 1 31.36 135 ASP B C 1
ATOM 2171 O O . ASP B 1 135 ? 12.641 -2.846 -0.939 1 31.36 135 ASP B O 1
ATOM 2175 N N . GLU B 1 136 ? 11.836 -1.667 -2.488 1 30.58 136 GLU B N 1
ATOM 2176 C CA . GLU B 1 136 ? 12.773 -0.58 -2.215 1 30.58 136 GLU B CA 1
ATOM 2177 C C . GLU B 1 136 ? 12.266 0.317 -1.091 1 30.58 136 GLU B C 1
ATOM 2179 O O . GLU B 1 136 ? 11.125 0.786 -1.13 1 30.58 136 GLU B O 1
ATOM 2184 N N . ALA B 1 137 ? 13.023 0.383 0.072 1 28.58 137 ALA B N 1
ATOM 2185 C CA . ALA B 1 137 ? 13.109 1.334 1.179 1 28.58 137 ALA B CA 1
ATOM 2186 C C . ALA B 1 137 ? 13.406 2.742 0.671 1 28.58 137 ALA B C 1
ATOM 2188 O O . ALA B 1 137 ? 14.078 2.91 -0.349 1 28.58 137 ALA B O 1
ATOM 2189 N N . ILE B 1 138 ? 12.688 3.887 0.913 1 28.05 138 ILE B N 1
ATOM 2190 C CA . ILE B 1 138 ? 13.031 5.289 0.711 1 28.05 138 ILE B CA 1
ATOM 2191 C C . ILE B 1 138 ? 14.469 5.535 1.185 1 28.05 138 ILE B C 1
ATOM 2193 O O . ILE B 1 138 ? 14.781 5.328 2.357 1 28.05 138 ILE B O 1
ATOM 2197 N N . ILE B 1 139 ? 15.531 5.562 0.354 1 27.05 139 ILE B N 1
ATOM 2198 C CA . ILE B 1 139 ? 16.938 5.879 0.582 1 27.05 139 ILE B CA 1
ATOM 2199 C C . ILE B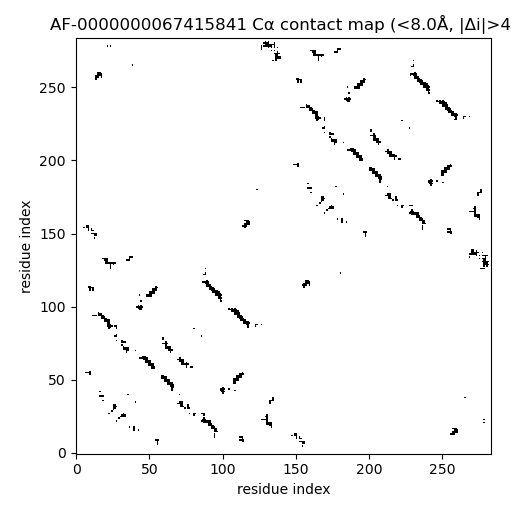 1 139 ? 17.078 7.332 1.031 1 27.05 139 ILE B C 1
ATOM 2201 O O . ILE B 1 139 ? 16.531 8.234 0.39 1 27.05 139 ILE B O 1
ATOM 2205 N N . ILE B 1 140 ? 17.453 7.418 2.383 1 23.09 140 ILE B N 1
ATOM 2206 C CA . ILE B 1 140 ? 18.094 8.602 2.938 1 23.09 140 ILE B CA 1
ATOM 2207 C C . ILE B 1 140 ? 19.391 8.891 2.18 1 23.09 140 ILE B C 1
ATOM 2209 O O . ILE B 1 140 ? 20.266 8.031 2.096 1 23.09 140 ILE B O 1
ATOM 2213 N N . LEU B 1 141 ? 19.312 9.828 1.174 1 21.27 141 LEU B N 1
ATOM 2214 C CA . LEU B 1 141 ? 20.547 10.43 0.662 1 21.27 141 LEU B CA 1
ATOM 2215 C C . LEU B 1 141 ? 21.438 10.898 1.805 1 21.27 141 LEU B C 1
ATOM 2217 O O . LEU B 1 141 ? 20.953 11.492 2.773 1 21.27 141 LEU B O 1
ATOM 2221 N N . ASP B 1 142 ? 22.766 10.297 1.803 1 21.44 142 ASP B N 1
ATOM 2222 C CA . ASP B 1 142 ? 23.922 10.867 2.494 1 21.44 142 ASP B CA 1
ATOM 2223 C C . ASP B 1 142 ? 24.141 12.32 2.072 1 21.44 142 ASP B C 1
ATOM 2225 O O . ASP B 1 142 ? 23.984 12.664 0.901 1 21.44 142 ASP B O 1
#

InterPro domains:
  IPR003340 B3 DNA binding domain [PF02362] (19-98)
  IPR003340 B3 DNA binding domain [PS50863] (19-119)
  IPR003340 B3 DNA binding domain [cd10017] (17-117)
  IPR015300 DNA-binding pseudobarrel domain superfamily [G3DSA:2.40.330.10] (2-119)
  IPR015300 DNA-binding pseudobarrel domain superfamily [SSF101936] (14-98)
  IPR044837 B3 domain-containing protein REM16-like [PTHR31391] (12-119)

Nearest PDB structures (foldseek):
  4i1k-assembly2_B  TM=7.850E-01  e=4.494E-06  Arabidopsis thaliana
  4ldu-assembly1_A-2  TM=6.621E-01  e=4.540E-05  Arabidopsis thaliana
  8oj1-assembly1_A-2  TM=6.582E-01  e=1.244E-04  Marchantia polymorpha
  4ldx-assembly1_B  TM=6.400E-01  e=2.020E-03  Arabidopsis thaliana
  4ldx-assembly1_A  TM=6.030E-01  e=1.334E-03  Arabidopsis thaliana

Organism: Triticum aestivum (NCBI:txid4565)

Solvent-accessible surface area (backbone atoms only — not comparable to full-atom values): 15301 Å² total; per-residue (Å²): 130,83,83,60,89,75,68,61,31,36,81,55,73,32,66,38,48,59,52,53,37,53,35,16,61,44,44,54,32,91,82,24,53,46,64,58,45,72,88,52,48,72,50,36,46,79,35,70,38,55,30,36,43,34,42,62,91,43,77,44,70,36,38,33,32,34,64,46,92,72,35,24,49,40,75,40,46,42,56,50,32,59,73,66,62,52,45,67,57,17,35,38,39,38,30,54,74,40,31,44,40,84,56,76,74,74,48,59,28,29,31,44,35,30,61,33,34,45,55,92,57,76,68,62,76,78,60,68,57,45,48,6,34,66,72,47,52,12,75,67,81,127,132,83,80,61,90,74,67,61,30,36,81,56,73,30,67,38,49,58,53,52,34,54,34,15,62,44,45,56,32,90,82,25,53,47,60,59,38,74,86,51,48,72,50,37,46,79,35,69,38,56,30,35,43,32,42,62,90,41,78,45,71,37,37,33,34,34,64,47,92,73,36,24,49,38,75,40,46,43,56,50,32,59,74,65,61,53,47,68,56,17,34,39,40,38,30,53,76,40,32,45,38,84,56,77,73,74,48,59,28,29,30,43,37,28,61,33,35,45,55,92,59,76,65,62,77,74,58,72,41,37,53,32,34,64,72,54,45,20,72,73,82,129